Protein AF-A0ABD2VI55-F1 (afdb_monomer)

Radius of gyration: 16.57 Å; Cα contacts (8 Å, |Δi|>4): 322; chains: 1; bounding box: 35×47×37 Å

Organism: NCBI:txid62892

Nearest PDB structures (foldseek):
  3b0u-assembly2_Y  TM=9.582E-01  e=3.454E-16  Thermus thermophilus HB8
  3b0p-assembly1_A  TM=9.480E-01  e=3.209E-13  Thermus thermophilus HB8
  5abh-assembly2_B  TM=5.742E-01  e=6.100E-02  Bacteroides thetaiotaomicron
  5abe-assembly1_A  TM=5.703E-01  e=2.249E-01  Bacteroides thetaiotaomicron
  5fl0-assembly2_B  TM=5.598E-01  e=2.114E-01  Bacteroides thetaiotaomicron

Solvent-accessible surface area (backbone atoms only — not comparable to full-atom values): 10558 Å² total; per-residue (Å²): 126,65,73,81,79,84,91,78,84,86,86,86,89,81,82,86,47,83,59,85,65,38,67,70,64,65,79,63,83,84,55,64,87,38,70,48,63,43,46,62,71,45,60,72,58,43,28,52,51,33,51,68,46,49,84,71,63,56,61,27,45,30,40,42,26,44,44,45,36,56,74,36,31,54,81,48,54,9,17,30,57,36,64,81,37,30,66,60,49,9,54,41,47,38,42,35,48,76,37,44,94,45,56,45,33,42,32,30,40,46,25,43,59,92,60,48,46,73,63,61,46,49,51,37,52,48,50,23,38,76,64,22,84,40,53,32,36,35,36,26,43,30,40,36,49,75,66,98,56,53,60,70,46,44,67,64,69,52,66,76,44,59,65,63,60,50,50,56,70,66,70,33,86,65,95,61,78,54,47,78,42,79,47,82,77,127

pLDDT: mean 81.71, std 20.83, range [31.45, 98.62]

Secondary structure (DSSP, 8-state):
----------S-----TTSTTHHHH---GGG-S-EEEE--S-HHHHHHHHHHHGGG--SEEEEEE----IIIIITT--GGGGGG-HHHHHHHHHHHHTT-SS-EEEEEES-BTTB--HHHHHHHHHHHHHHSS--EEEEESS-B--SSS-TTGGGTSSPP-HHHHHHHHHH-TTT--S-EEE----

InterPro domains:
  IPR004653 tRNA-dihydrouridine(20/20a) synthase [PTHR42907] (21-168)
  IPR013785 Aldolase-type TIM barrel [G3DSA:3.20.20.70] (2-177)
  IPR035587 DUS-like, FMN-binding domain [PF01207] (30-164)
  IPR035587 DUS-like, FMN-binding domain [cd02801] (22-153)

Structure (mmCIF, N/CA/C/O backbone):
data_AF-A0ABD2VI55-F1
#
_entry.id   AF-A0ABD2VI55-F1
#
loop_
_atom_site.group_PDB
_atom_site.id
_atom_site.type_symbol
_atom_site.label_atom_id
_atom_site.label_alt_id
_atom_site.label_comp_id
_atom_site.label_asym_id
_atom_site.label_entity_id
_atom_site.label_seq_id
_atom_site.pdbx_PDB_ins_code
_atom_site.Cartn_x
_atom_site.Cartn_y
_atom_site.Cartn_z
_atom_site.occupancy
_atom_site.B_iso_or_equiv
_atom_site.auth_seq_id
_atom_site.auth_comp_id
_atom_site.auth_asym_id
_atom_site.auth_atom_id
_atom_site.pdbx_PDB_model_num
ATOM 1 N N . MET A 1 1 ? 6.822 6.737 9.555 1.00 35.66 1 MET A N 1
ATOM 2 C CA . MET A 1 1 ? 5.375 6.846 9.281 1.00 35.66 1 MET A CA 1
ATOM 3 C C . MET A 1 1 ? 5.162 8.126 8.493 1.00 35.66 1 MET A C 1
ATOM 5 O O . MET A 1 1 ? 5.457 9.193 9.014 1.00 35.66 1 MET A O 1
ATOM 9 N N . ALA A 1 2 ? 4.785 8.019 7.222 1.00 32.50 2 ALA A N 1
ATOM 10 C CA . ALA A 1 2 ? 4.522 9.175 6.369 1.00 32.50 2 ALA A CA 1
ATOM 11 C C . ALA A 1 2 ? 3.033 9.173 6.019 1.00 32.50 2 ALA A C 1
ATOM 13 O O . ALA A 1 2 ? 2.566 8.255 5.352 1.00 32.50 2 ALA A O 1
ATOM 14 N N . LEU A 1 3 ? 2.307 10.173 6.509 1.00 41.69 3 LEU A N 1
ATOM 15 C CA . LEU A 1 3 ? 0.941 10.488 6.101 1.00 41.69 3 LEU A CA 1
ATOM 16 C C . LEU A 1 3 ? 1.071 11.616 5.069 1.00 41.69 3 LEU A C 1
ATOM 18 O O . LEU A 1 3 ? 1.682 12.640 5.374 1.00 41.69 3 LEU A O 1
ATOM 22 N N . HIS A 1 4 ? 0.606 11.419 3.836 1.00 36.03 4 HIS A N 1
ATOM 23 C CA . HIS A 1 4 ? 0.744 12.416 2.768 1.00 36.03 4 HIS A CA 1
ATOM 24 C C . HIS A 1 4 ? -0.637 12.769 2.215 1.00 36.03 4 HIS A C 1
ATOM 26 O O . HIS A 1 4 ? -1.339 11.881 1.737 1.00 36.03 4 HIS A O 1
ATOM 32 N N . ARG A 1 5 ? -1.015 14.054 2.260 1.00 41.28 5 ARG A N 1
ATOM 33 C CA . ARG A 1 5 ? -2.099 14.603 1.434 1.00 41.28 5 ARG A CA 1
ATOM 34 C C . ARG A 1 5 ? -1.486 15.253 0.196 1.00 41.28 5 ARG A C 1
ATOM 36 O O . ARG A 1 5 ? -0.472 15.935 0.301 1.00 41.28 5 ARG A O 1
ATOM 43 N N . ASN A 1 6 ? -2.113 15.044 -0.960 1.00 31.64 6 ASN A N 1
ATOM 44 C CA . ASN A 1 6 ? -1.954 15.951 -2.091 1.00 31.64 6 ASN A CA 1
ATOM 45 C C . ASN A 1 6 ? -2.680 17.251 -1.715 1.00 31.64 6 ASN A C 1
ATOM 47 O O . ASN A 1 6 ? -3.885 17.226 -1.462 1.00 31.64 6 ASN A O 1
ATOM 51 N N . ASP A 1 7 ? -1.945 18.355 -1.629 1.00 37.84 7 ASP A N 1
ATOM 52 C CA . ASP A 1 7 ? -2.477 19.680 -1.311 1.00 37.84 7 ASP A CA 1
ATOM 53 C C . ASP A 1 7 ? -3.542 20.104 -2.337 1.00 37.84 7 ASP A C 1
ATOM 55 O O . ASP A 1 7 ? -3.210 20.466 -3.464 1.00 37.84 7 ASP A O 1
ATOM 59 N N . CYS A 1 8 ? -4.821 20.085 -1.950 1.00 32.69 8 CYS A N 1
ATOM 60 C CA . CYS A 1 8 ? -5.911 20.649 -2.757 1.00 32.69 8 CYS A CA 1
ATOM 61 C C . CYS A 1 8 ? -6.822 21.625 -1.989 1.00 32.69 8 CYS A C 1
ATOM 63 O O . CYS A 1 8 ? -7.798 22.110 -2.549 1.00 32.69 8 CYS A O 1
ATOM 65 N N . CYS A 1 9 ? -6.504 21.982 -0.742 1.00 38.28 9 CYS A N 1
ATOM 66 C CA . CYS A 1 9 ? -7.316 22.931 0.028 1.00 38.28 9 CYS A CA 1
ATOM 67 C C . CYS A 1 9 ? -6.551 24.239 0.255 1.00 38.28 9 CYS A C 1
ATOM 69 O O . CYS A 1 9 ? -6.066 24.514 1.349 1.00 38.28 9 CYS A O 1
ATOM 71 N N . ARG A 1 10 ? -6.435 25.059 -0.797 1.00 40.00 10 ARG A N 1
ATOM 72 C CA . ARG A 1 10 ? -6.242 26.505 -0.629 1.00 40.00 10 ARG A CA 1
ATOM 73 C C . ARG A 1 10 ? -7.620 27.155 -0.713 1.00 40.00 10 ARG A C 1
ATOM 75 O O . ARG A 1 10 ? -8.200 27.188 -1.792 1.00 40.00 10 ARG A O 1
ATOM 82 N N . ASN A 1 11 ? -8.056 27.697 0.423 1.00 40.50 11 ASN A N 1
ATOM 83 C CA . ASN A 1 11 ? -9.139 28.667 0.637 1.00 40.50 11 ASN A CA 1
ATOM 84 C C . ASN A 1 11 ? -10.439 28.117 1.266 1.00 40.50 11 ASN A C 1
ATOM 86 O O . ASN A 1 11 ? -11.123 27.281 0.688 1.00 40.50 11 ASN A O 1
ATOM 90 N N . ASN A 1 12 ? -10.763 28.720 2.422 1.00 37.12 12 ASN A N 1
ATOM 91 C CA . ASN A 1 12 ? -11.959 28.654 3.283 1.00 37.12 12 ASN A CA 1
ATOM 92 C C . ASN A 1 12 ? -12.037 27.611 4.427 1.00 37.12 12 ASN A C 1
ATOM 94 O O . ASN A 1 12 ? -12.604 26.537 4.293 1.00 37.12 12 ASN A O 1
ATOM 98 N N . CYS A 1 13 ? -11.529 28.063 5.588 1.00 46.34 13 CYS A N 1
ATOM 99 C CA . CYS A 1 13 ? -12.082 27.992 6.957 1.00 46.34 13 CYS A CA 1
ATOM 100 C C . CYS A 1 13 ? -12.583 26.658 7.549 1.00 46.34 13 CYS A C 1
ATOM 102 O O . CYS A 1 13 ? -13.737 26.320 7.336 1.00 46.34 13 CYS A O 1
ATOM 104 N N . LEU A 1 14 ? -11.806 26.063 8.475 1.00 45.88 14 LEU A N 1
ATOM 105 C CA . LEU A 1 14 ? -12.270 25.301 9.659 1.00 45.88 14 LEU A CA 1
ATOM 106 C C . LEU A 1 14 ? -11.201 25.373 10.795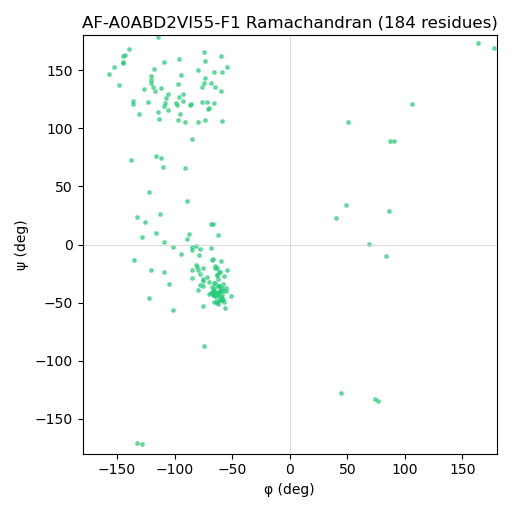 1.00 45.88 14 LEU A C 1
ATOM 108 O O . LEU A 1 14 ? -10.029 25.605 10.486 1.00 45.88 14 LEU A O 1
ATOM 112 N N . PRO A 1 15 ? -11.580 25.261 12.089 1.00 45.84 15 PRO A N 1
ATOM 113 C CA . PRO A 1 15 ? -10.822 25.785 13.240 1.00 45.84 15 PRO A CA 1
ATOM 114 C C . PRO A 1 15 ? -9.567 24.970 13.606 1.00 45.84 15 PRO A C 1
ATOM 116 O O . PRO A 1 15 ? -9.599 23.749 13.588 1.00 45.84 15 PRO A O 1
ATOM 119 N N . ASP A 1 16 ? -8.474 25.662 13.949 1.00 47.19 16 ASP A N 1
ATOM 120 C CA . ASP A 1 16 ? -7.313 25.247 14.771 1.00 47.19 16 ASP A CA 1
ATOM 121 C C . ASP A 1 16 ? -6.696 23.830 14.656 1.00 47.19 16 ASP A C 1
ATOM 123 O O . ASP A 1 16 ? -5.920 23.420 15.518 1.00 47.19 16 ASP A O 1
ATOM 127 N N . TRP A 1 17 ? -6.868 23.113 13.542 1.00 50.88 17 TRP A N 1
ATOM 128 C CA . TRP A 1 17 ? -6.187 21.830 13.258 1.00 50.88 17 TRP A CA 1
ATOM 129 C C . TRP A 1 17 ? -4.655 21.923 13.051 1.00 50.88 17 TRP A C 1
ATOM 131 O O . TRP A 1 17 ? -4.033 21.029 12.471 1.00 50.88 17 TRP A O 1
ATOM 141 N N . GLN A 1 18 ? -4.011 23.011 13.479 1.00 53.62 18 GLN A N 1
ATOM 142 C CA . GLN A 1 18 ? -2.612 23.311 13.153 1.00 53.62 18 GLN A CA 1
ATOM 143 C C . GLN A 1 18 ? -1.581 22.646 14.077 1.00 53.62 18 GLN A C 1
ATOM 145 O O . GLN A 1 18 ? -0.380 22.758 13.825 1.00 53.62 18 GLN A O 1
ATOM 150 N N . PHE A 1 19 ? -2.007 21.901 15.101 1.00 57.47 19 PHE A N 1
ATOM 151 C CA . PHE A 1 19 ? -1.092 21.300 16.074 1.00 57.47 19 PHE A CA 1
ATOM 152 C C . PHE A 1 19 ? -1.198 19.770 16.128 1.00 57.47 19 PHE A C 1
ATOM 154 O O . PHE A 1 19 ? -2.265 19.174 16.038 1.00 57.47 19 PHE A O 1
ATOM 161 N N . GLY A 1 20 ? -0.054 19.099 16.282 1.00 73.62 20 GLY A N 1
ATOM 162 C CA . GLY A 1 20 ? -0.008 17.656 16.528 1.00 73.62 20 GLY A CA 1
ATOM 163 C C . GLY A 1 20 ? -0.332 16.777 15.312 1.00 73.62 20 GLY A C 1
ATOM 164 O O . GLY A 1 20 ? 0.268 16.926 14.244 1.00 73.62 20 GLY A O 1
ATOM 165 N N . LYS A 1 21 ? -1.195 15.773 15.511 1.00 77.56 21 LYS A N 1
ATOM 166 C CA . LYS A 1 21 ? -1.540 14.747 14.505 1.00 77.56 21 LYS A CA 1
ATOM 167 C C . LYS A 1 21 ? -2.645 15.209 13.554 1.00 77.56 21 LYS A C 1
ATOM 169 O O . LYS A 1 21 ? -2.711 14.720 12.428 1.00 77.56 21 LYS A O 1
ATOM 174 N N . ASP A 1 22 ? -3.443 16.182 13.979 1.00 82.62 22 ASP A N 1
ATOM 175 C CA . ASP A 1 22 ? -4.598 16.685 13.238 1.00 82.62 22 ASP A CA 1
ATOM 176 C C . ASP A 1 22 ? -4.210 17.276 11.890 1.00 82.62 22 ASP A C 1
ATOM 178 O O . ASP A 1 22 ? -4.875 17.004 10.895 1.00 82.62 22 ASP A O 1
ATOM 182 N N . ARG A 1 23 ? -3.045 17.932 11.807 1.00 81.56 23 ARG A N 1
ATOM 183 C CA . ARG A 1 23 ? -2.489 18.423 10.535 1.00 81.56 23 ARG A CA 1
ATOM 184 C C . ARG A 1 23 ? -2.353 17.344 9.453 1.00 81.56 23 ARG A C 1
ATOM 186 O O . ARG A 1 23 ? -2.224 17.667 8.278 1.00 81.56 23 ARG A O 1
ATOM 193 N N . PHE A 1 24 ? -2.299 16.071 9.847 1.00 81.00 24 PHE A N 1
ATOM 194 C CA . PHE A 1 24 ? -2.206 14.940 8.930 1.00 81.00 24 PHE A CA 1
ATOM 195 C C . PHE A 1 24 ? -3.519 14.170 8.791 1.00 81.00 24 PHE A C 1
ATOM 197 O O . PHE A 1 24 ? -3.781 13.620 7.721 1.00 81.00 24 PHE A O 1
ATOM 204 N N . LEU A 1 25 ? -4.304 14.087 9.868 1.00 87.50 25 LEU A N 1
ATOM 205 C CA . LEU A 1 25 ? -5.427 13.157 9.978 1.00 87.50 25 LEU A CA 1
ATOM 206 C C . LEU A 1 25 ? -6.806 13.826 9.939 1.00 87.50 25 LEU A C 1
ATOM 208 O O . LEU A 1 25 ? -7.753 13.152 9.549 1.00 87.50 25 LEU A O 1
ATOM 212 N N . ALA A 1 26 ? -6.940 15.107 10.287 1.00 87.56 26 ALA A N 1
ATOM 213 C CA . ALA A 1 26 ? -8.236 15.785 10.323 1.00 87.56 26 ALA A CA 1
ATOM 214 C C . ALA A 1 26 ? -8.766 16.091 8.912 1.00 87.56 26 ALA A C 1
ATOM 216 O O . ALA A 1 26 ? -8.003 16.425 8.005 1.00 87.56 26 ALA A O 1
ATOM 217 N N . TYR A 1 27 ? -10.077 15.984 8.716 1.00 87.12 27 TYR A N 1
ATOM 218 C CA . TYR A 1 27 ? -10.786 16.303 7.472 1.00 87.12 27 TYR A CA 1
ATOM 219 C C . TYR A 1 27 ? -12.160 16.908 7.772 1.00 87.12 27 TYR A C 1
ATOM 221 O O . TYR A 1 27 ? -12.674 16.770 8.882 1.00 87.12 27 TYR A O 1
ATOM 229 N N . GLY A 1 28 ? -12.745 17.575 6.776 1.00 86.44 28 GLY A N 1
ATOM 230 C CA . GLY A 1 28 ? -14.136 18.020 6.830 1.00 86.44 28 GLY A CA 1
ATOM 231 C C . GLY A 1 28 ? -15.116 16.879 6.514 1.00 86.44 28 GLY A C 1
ATOM 232 O O . GLY A 1 28 ? -14.767 15.962 5.762 1.00 86.44 28 GLY A O 1
ATOM 233 N N . PRO A 1 29 ? -16.339 16.894 7.073 1.00 86.81 29 PRO A N 1
ATOM 234 C CA . PRO A 1 29 ? -17.334 15.835 6.871 1.00 86.81 29 PRO A CA 1
ATOM 235 C C . PRO A 1 29 ? -17.752 15.651 5.401 1.00 86.81 29 PRO A C 1
ATOM 237 O O . PRO A 1 29 ? -18.167 14.567 5.001 1.00 86.81 29 PRO A O 1
ATOM 240 N N . GLU A 1 30 ? -17.610 16.678 4.566 1.00 91.00 30 GLU A N 1
ATOM 241 C CA . GLU A 1 30 ? -17.887 16.633 3.128 1.00 91.00 30 GLU A CA 1
ATOM 242 C C . GLU A 1 30 ? -16.913 15.753 2.333 1.00 91.00 30 GLU A C 1
ATOM 244 O O . GLU A 1 30 ? -17.177 15.445 1.172 1.00 91.00 30 GLU A O 1
ATOM 249 N N . GLN A 1 31 ? -15.786 15.350 2.932 1.00 87.81 31 GLN A N 1
ATOM 250 C CA . GLN A 1 31 ? -14.797 14.505 2.264 1.00 87.81 31 GLN A CA 1
ATOM 251 C C . GLN A 1 31 ? -15.203 13.022 2.225 1.00 87.81 31 GLN A C 1
ATOM 253 O O . GLN A 1 31 ? -14.542 12.244 1.540 1.00 87.81 31 GLN A O 1
ATOM 258 N N . HIS A 1 32 ? -16.265 12.627 2.934 1.00 88.19 32 HIS A N 1
ATOM 259 C CA . HIS A 1 32 ? -16.762 11.255 2.914 1.00 88.19 32 HIS A CA 1
ATOM 260 C C . HIS A 1 32 ? -17.381 10.875 1.550 1.00 88.19 32 HIS A C 1
ATOM 262 O O . HIS A 1 32 ? -18.146 11.657 0.981 1.00 88.19 32 HIS A O 1
ATOM 268 N N . PRO A 1 33 ? -17.122 9.654 1.040 1.00 91.69 33 PRO A N 1
ATOM 269 C CA . PRO A 1 33 ? -16.266 8.629 1.637 1.00 91.69 33 PRO A CA 1
ATOM 270 C C . PRO A 1 33 ? -14.765 8.927 1.456 1.00 91.69 33 PRO A C 1
ATOM 272 O O . PRO A 1 33 ? -14.313 9.248 0.355 1.00 91.69 33 PRO A O 1
ATOM 275 N N . ILE A 1 34 ? -13.976 8.756 2.520 1.00 90.25 34 ILE A N 1
ATOM 276 C CA . ILE A 1 34 ? -12.535 9.025 2.559 1.00 90.25 34 ILE A CA 1
ATOM 277 C C . ILE A 1 34 ? -11.741 7.813 3.059 1.00 90.25 34 ILE A C 1
ATOM 279 O O . ILE A 1 34 ? -12.052 7.191 4.072 1.00 90.25 34 ILE A O 1
ATOM 283 N N . VAL A 1 35 ? -10.654 7.508 2.349 1.00 91.88 35 VAL A N 1
ATOM 284 C CA . VAL A 1 35 ? -9.740 6.404 2.664 1.00 91.88 35 VAL A CA 1
ATOM 285 C C . VAL A 1 35 ? -8.447 6.959 3.243 1.00 91.88 35 VAL A C 1
ATOM 287 O O . VAL A 1 35 ? -7.804 7.812 2.622 1.00 91.88 35 VAL A O 1
ATOM 290 N N . LEU A 1 36 ? -8.013 6.434 4.390 1.00 94.94 36 LEU A N 1
ATOM 291 C CA . LEU A 1 36 ? -6.673 6.716 4.891 1.00 94.94 36 LEU A CA 1
ATOM 292 C C . LEU A 1 36 ? -5.680 5.727 4.299 1.00 94.94 36 LEU A C 1
ATOM 294 O O . LEU A 1 36 ? -5.756 4.531 4.565 1.00 94.94 36 LEU A O 1
ATOM 298 N N . GLN A 1 37 ? -4.681 6.230 3.577 1.00 95.12 37 GLN A N 1
ATOM 299 C CA . GLN A 1 37 ? -3.541 5.412 3.186 1.00 95.12 37 GLN A CA 1
ATOM 300 C C . GLN A 1 37 ? -2.399 5.529 4.203 1.00 95.12 37 GLN A C 1
ATOM 302 O O . GLN A 1 37 ? -1.864 6.615 4.433 1.00 95.12 37 GLN A O 1
ATOM 307 N N . ILE A 1 38 ? -1.975 4.393 4.754 1.00 93.62 38 ILE A N 1
ATOM 308 C CA . ILE A 1 38 ? -0.831 4.273 5.661 1.00 93.62 38 ILE A CA 1
ATOM 309 C C . ILE A 1 38 ? 0.343 3.555 4.988 1.00 93.62 38 ILE A C 1
ATOM 311 O O . ILE A 1 38 ? 0.191 2.815 4.015 1.00 93.62 38 ILE A O 1
ATOM 315 N N . GLY A 1 39 ? 1.549 3.789 5.504 1.00 92.62 39 GLY A N 1
ATOM 316 C CA . GLY A 1 39 ? 2.767 3.153 5.013 1.00 92.62 39 GLY A CA 1
ATOM 317 C C . GLY A 1 39 ? 3.798 2.948 6.118 1.00 92.62 39 GLY A C 1
ATOM 318 O O . GLY A 1 39 ? 4.037 3.837 6.946 1.00 92.62 39 GLY A O 1
ATOM 319 N N . GLY A 1 40 ? 4.418 1.771 6.110 1.00 91.25 40 GLY A N 1
ATOM 320 C CA . GLY A 1 40 ? 5.447 1.361 7.057 1.00 91.25 40 GLY A CA 1
ATOM 321 C C . GLY A 1 40 ? 5.910 -0.072 6.796 1.00 91.25 40 GLY A C 1
ATOM 322 O O . GLY A 1 40 ? 5.302 -0.790 6.011 1.00 91.25 40 GLY A O 1
ATOM 323 N N . ASN A 1 41 ? 6.995 -0.459 7.459 1.00 92.56 41 ASN A N 1
ATOM 324 C CA . ASN A 1 41 ? 7.645 -1.771 7.360 1.00 92.56 41 ASN A CA 1
ATOM 325 C C . ASN A 1 41 ? 7.818 -2.441 8.738 1.00 92.56 41 ASN A C 1
ATOM 327 O O . ASN A 1 41 ? 8.681 -3.290 8.926 1.00 92.56 41 ASN A O 1
ATOM 331 N N . LYS A 1 42 ? 7.050 -1.988 9.730 1.00 95.19 42 LYS A N 1
ATOM 332 C CA . LYS A 1 42 ? 7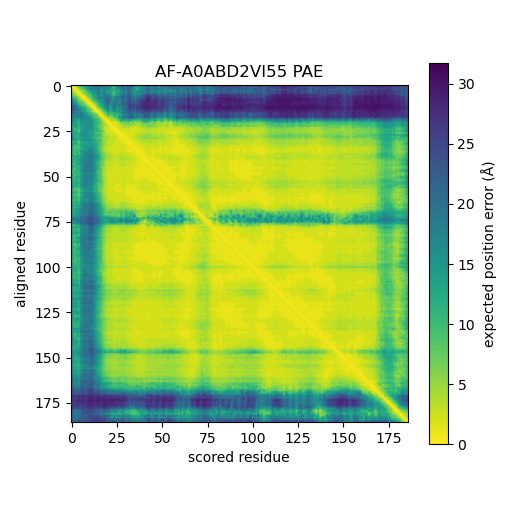.099 -2.455 11.115 1.00 95.19 42 LYS A CA 1
ATOM 333 C C . LYS A 1 42 ? 5.676 -2.643 11.608 1.00 95.19 42 LYS A C 1
ATOM 335 O O . LYS A 1 42 ? 4.907 -1.676 11.589 1.00 95.19 42 LYS A O 1
ATOM 340 N N . LEU A 1 43 ? 5.337 -3.859 12.023 1.00 97.69 43 LEU A N 1
ATOM 341 C CA . LEU A 1 43 ? 3.978 -4.231 12.418 1.00 97.69 43 LEU A CA 1
ATOM 342 C C . LEU A 1 43 ? 3.480 -3.366 13.581 1.00 97.69 43 LEU A C 1
ATOM 344 O O . LEU A 1 43 ? 2.381 -2.818 13.523 1.00 97.69 43 LEU A O 1
ATOM 348 N N . GLU A 1 44 ? 4.328 -3.128 14.582 1.00 96.56 44 GLU A N 1
ATOM 349 C CA . GLU A 1 44 ? 4.012 -2.316 15.756 1.00 96.56 44 GLU A CA 1
ATOM 350 C C . GLU A 1 44 ? 3.678 -0.860 15.396 1.00 96.56 44 GLU A C 1
ATOM 352 O O . GLU A 1 44 ? 2.780 -0.245 15.976 1.00 96.56 44 GLU A O 1
ATOM 357 N N . ASN A 1 45 ? 4.354 -0.312 14.382 1.00 94.56 45 ASN A N 1
ATOM 358 C CA . ASN A 1 45 ? 4.093 1.045 13.915 1.00 94.56 45 ASN A CA 1
ATOM 359 C C . ASN A 1 45 ? 2.804 1.125 13.098 1.00 94.56 45 ASN A C 1
ATOM 361 O O . ASN A 1 45 ? 2.109 2.134 13.186 1.00 94.56 45 ASN A O 1
ATOM 365 N N . LEU A 1 46 ? 2.481 0.094 12.314 1.00 96.69 46 LEU A N 1
ATOM 366 C CA . LEU A 1 46 ? 1.232 0.023 11.552 1.00 96.69 46 LEU A CA 1
ATOM 367 C C . LEU A 1 46 ? 0.023 -0.141 12.480 1.00 96.69 46 LEU A C 1
ATOM 369 O O . LEU A 1 46 ? -0.968 0.569 12.303 1.00 96.69 46 LEU A O 1
ATOM 373 N N . ALA A 1 47 ? 0.136 -0.975 13.520 1.00 96.88 47 ALA A N 1
ATOM 374 C CA . ALA A 1 47 ? -0.870 -1.090 14.577 1.00 96.88 47 ALA A CA 1
ATOM 375 C C . ALA A 1 47 ? -1.134 0.273 15.223 1.00 96.88 47 ALA A C 1
ATOM 377 O O . ALA A 1 47 ? -2.257 0.775 15.215 1.00 96.88 47 ALA A O 1
ATOM 378 N N . LYS A 1 48 ? -0.066 0.921 15.708 1.00 95.62 48 LYS A N 1
ATOM 379 C CA . LYS A 1 48 ? -0.149 2.220 16.381 1.00 95.62 48 LYS A CA 1
ATOM 380 C C . LYS A 1 48 ? -0.689 3.313 15.460 1.00 95.62 48 LYS A C 1
ATOM 382 O O . LYS A 1 48 ? -1.487 4.133 15.898 1.00 95.62 48 LYS A O 1
ATOM 387 N N . ALA A 1 49 ? -0.272 3.338 14.195 1.00 93.62 49 ALA A N 1
ATOM 388 C CA . ALA A 1 49 ? -0.794 4.276 13.204 1.00 93.62 49 ALA A CA 1
ATOM 389 C C . ALA A 1 49 ? -2.305 4.107 13.015 1.00 93.62 49 ALA A C 1
ATOM 391 O O . ALA A 1 49 ? -3.028 5.100 13.010 1.00 93.62 49 ALA A O 1
ATOM 392 N N . THR A 1 50 ? -2.763 2.859 12.910 1.00 95.94 50 THR A N 1
ATOM 393 C CA . THR A 1 50 ? -4.178 2.526 12.728 1.00 95.94 50 THR A CA 1
ATOM 394 C C . THR A 1 50 ? -4.992 2.924 13.955 1.00 95.94 50 THR A C 1
ATOM 396 O O . THR A 1 50 ? -5.938 3.688 13.820 1.00 95.94 50 THR A O 1
ATOM 399 N N . GLN A 1 51 ? -4.554 2.546 15.162 1.00 95.31 51 GLN A N 1
ATOM 400 C CA . GLN A 1 51 ? -5.206 2.939 16.421 1.00 95.31 51 GLN A CA 1
ATOM 401 C C . GLN A 1 51 ? -5.349 4.458 16.566 1.00 95.31 51 GLN A C 1
ATOM 403 O O . GLN A 1 51 ? -6.365 4.947 17.050 1.00 95.31 51 GLN A O 1
ATOM 408 N N . LEU A 1 52 ? -4.328 5.215 16.151 1.00 92.88 52 LEU A N 1
ATOM 409 C CA . LEU A 1 52 ? -4.366 6.675 16.188 1.00 92.88 52 LEU A CA 1
ATOM 410 C C . LEU A 1 52 ? -5.304 7.278 15.141 1.00 92.88 52 LEU A C 1
ATOM 412 O O . LEU A 1 52 ? -5.799 8.377 15.360 1.00 92.88 52 LEU A O 1
ATOM 416 N N . ALA A 1 53 ? -5.518 6.594 14.019 1.00 91.31 53 ALA A N 1
ATOM 417 C CA . ALA A 1 53 ? -6.397 7.042 12.948 1.00 91.31 53 ALA A CA 1
ATOM 418 C C . ALA A 1 53 ? -7.868 6.673 13.180 1.00 91.31 53 ALA A C 1
ATOM 420 O O . ALA A 1 53 ? -8.741 7.411 12.732 1.00 91.31 53 ALA A O 1
ATOM 421 N N . THR A 1 54 ? -8.150 5.575 13.889 1.00 91.94 54 THR A N 1
ATOM 422 C CA . THR A 1 54 ? -9.513 5.069 14.123 1.00 91.94 54 THR A CA 1
ATOM 423 C C . THR A 1 54 ? -10.486 6.137 14.651 1.00 91.94 54 THR A C 1
ATOM 425 O O . THR A 1 54 ? -11.577 6.242 14.092 1.00 91.94 54 THR A O 1
ATOM 428 N N . PRO A 1 55 ? -10.127 6.997 15.631 1.00 92.94 55 PRO A N 1
ATOM 429 C CA . PRO A 1 55 ? -11.032 8.038 16.126 1.00 92.94 55 PRO A CA 1
ATOM 430 C C . PRO A 1 55 ? -11.393 9.125 15.106 1.00 92.94 55 PRO A C 1
ATOM 432 O O . PRO A 1 55 ? -12.371 9.832 15.319 1.00 92.94 55 PRO A O 1
ATOM 435 N N . TYR A 1 56 ? -10.624 9.278 14.022 1.00 92.56 56 TYR A N 1
ATOM 436 C CA . TYR A 1 56 ? -10.928 10.266 12.982 1.00 92.56 56 TYR A CA 1
ATOM 437 C C . TYR A 1 56 ? -12.097 9.827 12.096 1.00 92.56 56 TYR A C 1
ATOM 439 O O . TYR A 1 56 ? -12.730 10.691 11.506 1.00 92.56 56 TYR A O 1
ATOM 447 N N . GLY A 1 57 ? -12.424 8.526 12.060 1.00 93.44 57 GLY A N 1
ATOM 448 C CA . GLY A 1 57 ? -13.641 8.013 11.422 1.00 93.44 57 GLY A CA 1
ATOM 449 C C . GLY A 1 57 ? -13.541 7.734 9.920 1.00 93.44 57 GLY A C 1
ATOM 450 O O . GLY A 1 57 ? -14.543 7.876 9.231 1.00 93.44 57 GLY A O 1
ATOM 451 N N . TYR A 1 58 ? -12.357 7.390 9.396 1.00 94.38 58 TYR A N 1
ATOM 452 C CA . TYR A 1 58 ? -12.168 7.060 7.972 1.00 94.38 58 TYR A CA 1
ATOM 453 C C . TYR A 1 58 ? -13.042 5.876 7.541 1.00 94.38 58 TYR A C 1
ATOM 455 O O . TYR A 1 58 ? -13.226 4.952 8.327 1.00 94.38 58 TYR A O 1
ATOM 463 N N . ASP A 1 59 ? -13.491 5.846 6.284 1.00 94.75 59 ASP A N 1
ATOM 464 C CA . ASP A 1 59 ? -14.362 4.776 5.766 1.00 94.75 59 ASP A CA 1
ATOM 465 C C . ASP A 1 59 ? -13.601 3.507 5.350 1.00 94.75 59 ASP A C 1
ATOM 467 O O . ASP A 1 59 ? -14.198 2.445 5.190 1.00 94.75 59 ASP A O 1
ATOM 471 N N . GLU A 1 60 ? -12.284 3.600 5.150 1.00 94.88 60 GLU A N 1
ATOM 472 C CA . GLU A 1 60 ? -11.410 2.477 4.791 1.00 94.88 60 GLU A CA 1
ATOM 473 C C . GLU A 1 60 ? -9.958 2.789 5.200 1.00 94.88 60 GLU A C 1
ATOM 475 O O . GLU A 1 60 ? -9.513 3.943 5.126 1.00 94.88 60 GLU A O 1
ATOM 480 N N . ILE A 1 61 ? -9.194 1.759 5.588 1.00 96.62 61 ILE A N 1
ATOM 481 C CA . ILE A 1 61 ? -7.739 1.855 5.791 1.00 96.62 61 ILE A CA 1
ATOM 482 C C . ILE A 1 61 ? -7.004 1.108 4.671 1.00 96.62 61 ILE A C 1
ATOM 484 O O . ILE A 1 61 ? -7.162 -0.097 4.490 1.00 96.62 61 ILE A O 1
ATOM 488 N N . ASN A 1 62 ? -6.142 1.812 3.941 1.00 96.56 62 ASN A N 1
ATOM 489 C CA . ASN A 1 62 ? -5.375 1.275 2.821 1.00 96.56 62 ASN A CA 1
ATOM 490 C C . ASN A 1 62 ? -3.872 1.202 3.137 1.00 96.56 62 ASN A C 1
ATOM 492 O O . ASN A 1 62 ? -3.284 2.176 3.604 1.00 96.56 62 ASN A O 1
ATOM 496 N N . LEU A 1 63 ? -3.211 0.089 2.815 1.00 97.25 63 LEU A N 1
ATOM 497 C CA . LEU A 1 63 ? -1.752 -0.029 2.896 1.00 97.25 63 LEU A CA 1
ATOM 498 C C . LEU A 1 63 ? -1.086 0.325 1.559 1.00 97.25 63 LEU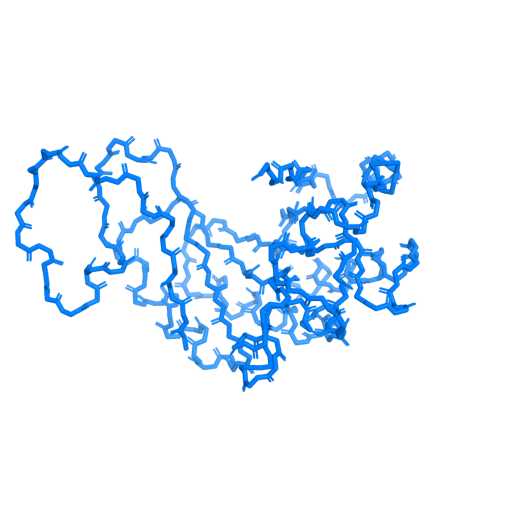 A C 1
ATOM 500 O O . LEU A 1 63 ? -1.423 -0.213 0.499 1.00 97.25 63 LEU A O 1
ATOM 504 N N . ASN A 1 64 ? -0.093 1.216 1.612 1.00 95.88 64 ASN A N 1
ATOM 505 C CA . ASN A 1 64 ? 0.716 1.586 0.454 1.00 95.88 64 ASN A CA 1
ATOM 506 C C . ASN A 1 64 ? 1.806 0.544 0.162 1.00 95.88 64 ASN A C 1
ATOM 508 O O . ASN A 1 64 ? 2.868 0.548 0.788 1.00 95.88 64 ASN A O 1
ATOM 512 N N . CYS A 1 65 ? 1.580 -0.244 -0.885 1.00 96.75 65 CYS A N 1
ATOM 513 C CA . CYS A 1 65 ? 2.531 -1.174 -1.491 1.00 96.75 65 CYS A CA 1
ATOM 514 C C . CYS A 1 65 ? 2.937 -0.725 -2.913 1.00 96.75 65 CYS A C 1
ATOM 516 O O . CYS A 1 65 ? 3.226 -1.553 -3.771 1.00 96.75 65 CYS A O 1
ATOM 518 N N . GLY A 1 66 ? 2.884 0.579 -3.226 1.00 93.19 66 GLY A N 1
ATOM 519 C CA . GLY A 1 66 ? 2.987 1.070 -4.612 1.00 93.19 66 GLY A CA 1
ATOM 520 C C . GLY A 1 66 ? 3.899 2.277 -4.851 1.00 93.19 66 GLY A C 1
ATOM 521 O O . GLY A 1 66 ? 4.193 2.599 -6.007 1.00 93.19 66 GLY A O 1
ATOM 522 N N . CYS A 1 67 ? 4.335 2.980 -3.801 1.00 92.06 67 CYS A N 1
ATOM 523 C CA . CYS A 1 67 ? 5.195 4.160 -3.934 1.00 92.06 67 CYS A CA 1
ATOM 524 C C . CYS A 1 67 ? 6.653 3.770 -4.255 1.00 92.06 67 CYS A C 1
ATOM 526 O O . CYS A 1 67 ? 7.266 3.075 -3.445 1.00 92.06 67 CYS A O 1
ATOM 528 N N . PRO A 1 68 ? 7.240 4.249 -5.370 1.00 90.31 68 PRO A N 1
ATOM 529 C CA . PRO A 1 68 ? 8.634 3.973 -5.728 1.00 90.31 68 PRO A CA 1
ATOM 530 C C . PRO A 1 68 ? 9.626 5.005 -5.160 1.00 90.31 68 PRO A C 1
ATOM 532 O O . PRO A 1 68 ? 10.802 4.979 -5.494 1.00 90.31 68 PRO A O 1
ATOM 535 N N . SER A 1 69 ? 9.172 5.968 -4.347 1.00 87.31 69 SER A N 1
ATOM 536 C CA . SER A 1 69 ? 10.029 7.053 -3.846 1.00 87.31 69 SER A CA 1
ATOM 537 C C . SER A 1 69 ? 11.220 6.531 -3.043 1.00 87.31 69 SER A C 1
ATOM 539 O O . SER A 1 69 ? 10.989 5.783 -2.096 1.00 87.31 69 SER A O 1
ATOM 541 N N . PRO A 1 70 ? 12.462 6.996 -3.291 1.00 79.44 70 PRO A N 1
ATOM 542 C CA . PRO A 1 70 ? 13.631 6.597 -2.503 1.00 79.44 70 PRO A CA 1
ATOM 543 C C . PRO A 1 70 ? 13.494 6.877 -1.000 1.00 79.44 70 PRO A C 1
ATOM 545 O O . PRO A 1 70 ? 14.053 6.160 -0.177 1.00 79.44 70 PRO A O 1
ATOM 548 N N . LYS A 1 71 ? 12.698 7.879 -0.603 1.00 77.38 71 LYS A N 1
ATOM 549 C CA . LYS A 1 71 ? 12.418 8.153 0.819 1.00 77.38 71 LYS A CA 1
ATOM 550 C C . LYS A 1 71 ? 11.652 7.009 1.493 1.00 77.38 71 LYS A C 1
ATOM 552 O O . LYS A 1 71 ? 11.819 6.766 2.681 1.00 77.38 71 LYS A O 1
ATOM 557 N N . VAL A 1 72 ? 10.797 6.339 0.725 1.00 72.56 72 VAL A N 1
ATOM 558 C CA . VAL A 1 72 ? 9.859 5.313 1.188 1.00 72.56 72 VAL A CA 1
ATOM 559 C C . VAL A 1 72 ? 10.394 3.919 0.873 1.00 72.56 72 VAL A C 1
ATOM 561 O O . VAL A 1 72 ? 10.597 3.132 1.788 1.00 72.56 72 VAL A O 1
ATOM 564 N N . ALA A 1 73 ? 10.692 3.646 -0.395 1.00 55.84 73 ALA A N 1
ATOM 565 C CA . ALA A 1 73 ? 11.243 2.382 -0.860 1.00 55.84 73 AL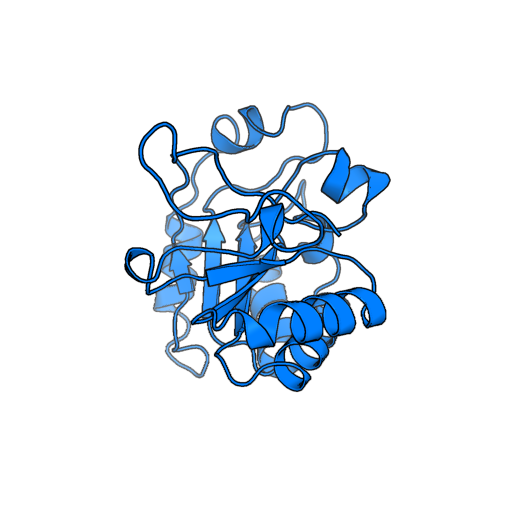A A CA 1
ATOM 566 C C . ALA A 1 73 ? 12.745 2.255 -0.573 1.00 55.84 73 ALA A C 1
ATOM 568 O O . ALA A 1 73 ? 13.214 1.174 -0.264 1.00 55.84 73 ALA A O 1
ATOM 569 N N . GLY A 1 74 ? 13.525 3.333 -0.625 1.00 65.19 74 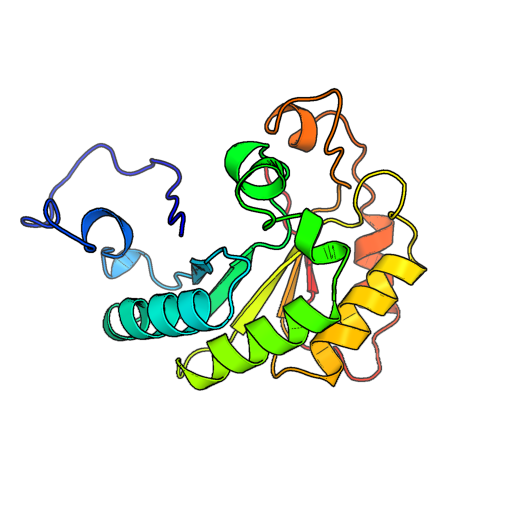GLY A N 1
ATOM 570 C CA . GLY A 1 74 ? 14.941 3.279 -0.247 1.00 65.19 74 GLY A CA 1
ATOM 571 C C . GLY A 1 74 ? 15.102 3.200 1.270 1.00 65.19 74 GLY A C 1
ATOM 572 O O . GLY A 1 74 ? 15.168 2.120 1.842 1.00 65.19 74 GLY A O 1
ATOM 573 N N . HIS A 1 75 ? 15.131 4.354 1.934 1.00 61.50 75 HIS A N 1
ATOM 574 C CA . HIS A 1 75 ? 15.421 4.442 3.372 1.00 61.50 75 HIS A CA 1
ATOM 575 C C . HIS A 1 75 ? 14.313 3.891 4.275 1.00 61.50 75 HIS A C 1
ATOM 577 O O . HIS A 1 75 ? 14.592 3.400 5.365 1.00 61.50 75 HIS A O 1
ATOM 583 N N . GLY A 1 76 ? 13.054 4.006 3.851 1.00 56.00 76 GLY A N 1
ATOM 584 C CA . GLY A 1 76 ? 11.917 3.520 4.627 1.00 56.00 76 GLY A CA 1
ATOM 585 C C . GLY A 1 76 ? 11.678 2.015 4.502 1.00 56.00 76 GLY A C 1
ATOM 586 O O . GLY A 1 76 ? 10.986 1.457 5.348 1.00 56.00 76 GLY A O 1
ATOM 587 N N . CYS A 1 77 ? 12.216 1.366 3.464 1.00 82.56 77 CYS A N 1
ATOM 588 C CA . CYS A 1 77 ? 11.945 -0.031 3.120 1.00 82.56 77 CYS A CA 1
ATOM 589 C C . CYS A 1 77 ? 10.440 -0.396 3.073 1.00 82.56 77 CYS A C 1
ATOM 591 O O . CYS A 1 77 ? 10.071 -1.513 3.418 1.00 82.56 77 CYS A O 1
ATOM 593 N N . PHE A 1 78 ? 9.564 0.528 2.656 1.00 88.62 78 PHE A N 1
ATOM 594 C CA . PHE A 1 78 ? 8.131 0.274 2.427 1.00 88.62 78 PHE A CA 1
ATOM 595 C C . PHE A 1 78 ? 7.666 0.842 1.074 1.00 88.62 78 PHE A C 1
ATOM 597 O O . PHE A 1 78 ? 8.480 1.256 0.250 1.00 88.62 78 PHE A O 1
ATOM 604 N N . GLY A 1 79 ? 6.360 0.854 0.795 1.00 91.38 79 GLY A N 1
ATOM 605 C CA . GLY A 1 79 ? 5.855 1.228 -0.525 1.00 91.38 79 GLY A CA 1
ATOM 606 C C . GLY A 1 79 ? 6.054 0.077 -1.498 1.00 91.38 79 GLY A C 1
ATOM 607 O O . GLY A 1 79 ? 5.772 -1.065 -1.156 1.00 91.38 79 GLY A O 1
ATOM 608 N N . VAL A 1 80 ? 6.541 0.347 -2.709 1.00 94.44 80 VAL A N 1
ATOM 609 C CA . VAL A 1 80 ? 6.559 -0.692 -3.748 1.00 94.44 80 VAL A CA 1
ATOM 610 C C . VAL A 1 80 ? 7.438 -1.900 -3.399 1.00 94.44 80 VAL A C 1
ATOM 612 O O . VAL A 1 80 ? 7.122 -3.011 -3.797 1.00 94.44 80 VAL A O 1
ATOM 615 N N . ARG A 1 81 ? 8.472 -1.733 -2.564 1.00 94.75 81 ARG A N 1
ATOM 616 C CA . ARG A 1 81 ? 9.289 -2.865 -2.090 1.00 94.75 81 ARG A CA 1
ATOM 617 C C . ARG A 1 81 ? 8.516 -3.906 -1.294 1.00 94.75 81 ARG A C 1
ATOM 619 O O . ARG A 1 81 ? 8.947 -5.048 -1.270 1.00 94.75 81 ARG A O 1
ATOM 626 N N . LEU A 1 82 ? 7.388 -3.538 -0.685 1.00 96.81 82 LEU A N 1
ATOM 627 C CA . LEU A 1 82 ? 6.541 -4.504 0.013 1.00 96.81 82 LEU A CA 1
ATOM 628 C C . LEU A 1 82 ? 5.958 -5.558 -0.939 1.00 96.81 82 LEU A C 1
ATOM 630 O O . LEU A 1 82 ? 5.592 -6.634 -0.491 1.00 96.81 82 LEU A O 1
ATOM 634 N N . MET A 1 83 ? 5.909 -5.291 -2.251 1.00 96.94 83 MET A N 1
ATOM 635 C CA . MET A 1 83 ? 5.516 -6.308 -3.230 1.00 96.94 83 MET A CA 1
ATOM 636 C C . MET A 1 83 ? 6.495 -7.485 -3.314 1.00 96.94 83 MET A C 1
ATOM 638 O O . MET A 1 83 ? 6.103 -8.546 -3.779 1.00 96.94 83 MET A O 1
ATOM 642 N N . LEU A 1 84 ? 7.739 -7.312 -2.857 1.00 96.50 84 LEU A N 1
ATOM 643 C CA . LEU A 1 84 ? 8.750 -8.373 -2.812 1.00 96.50 84 LEU A CA 1
ATOM 644 C C . LEU A 1 84 ? 8.651 -9.229 -1.537 1.00 96.50 84 LEU A C 1
ATOM 646 O O . LEU A 1 84 ? 9.401 -10.189 -1.393 1.00 96.50 84 LEU A O 1
ATOM 650 N N . ASP A 1 85 ? 7.759 -8.874 -0.607 1.00 97.38 85 ASP A N 1
ATOM 651 C CA . ASP A 1 85 ? 7.529 -9.598 0.645 1.00 97.38 85 ASP A CA 1
ATOM 652 C C . ASP A 1 85 ? 6.018 -9.693 0.946 1.00 97.38 85 ASP A C 1
ATOM 654 O O . ASP A 1 85 ? 5.490 -8.995 1.820 1.00 97.38 85 ASP A O 1
ATOM 658 N N . PRO A 1 86 ? 5.277 -10.526 0.190 1.00 97.50 86 PRO A N 1
ATOM 659 C CA . PRO A 1 86 ? 3.834 -10.664 0.370 1.00 97.50 86 PRO A CA 1
ATOM 660 C C . PRO A 1 86 ? 3.443 -11.229 1.744 1.00 97.50 86 PRO A C 1
ATOM 662 O O . PRO A 1 86 ? 2.364 -10.905 2.242 1.00 97.50 86 PRO A O 1
ATOM 665 N N . LYS A 1 87 ? 4.321 -12.009 2.390 1.00 98.06 87 LYS A N 1
ATOM 666 C CA . LYS A 1 87 ? 4.102 -12.534 3.748 1.00 98.06 87 LYS A CA 1
ATOM 667 C C . LYS A 1 87 ? 4.035 -11.408 4.765 1.00 98.06 87 LYS A C 1
ATOM 669 O O . LYS A 1 87 ? 3.055 -11.305 5.501 1.00 98.06 87 LYS A O 1
ATOM 674 N N . PHE A 1 88 ? 5.013 -10.503 4.734 1.00 98.25 88 PHE A N 1
ATOM 675 C CA . PHE A 1 88 ? 4.969 -9.309 5.571 1.00 98.25 88 PHE A CA 1
ATOM 676 C C . PHE A 1 88 ? 3.712 -8.473 5.296 1.00 98.25 88 PHE A C 1
ATOM 678 O O . PHE A 1 88 ? 3.096 -7.962 6.229 1.00 98.25 88 PHE A O 1
ATOM 685 N N . VAL A 1 89 ? 3.299 -8.328 4.031 1.00 98.44 89 VAL A N 1
ATOM 686 C CA . VAL A 1 89 ? 2.067 -7.593 3.697 1.00 98.44 89 VAL A CA 1
ATOM 687 C C . VAL A 1 89 ? 0.837 -8.264 4.311 1.00 98.44 89 VAL A C 1
ATOM 689 O O . VAL A 1 89 ? -0.007 -7.560 4.863 1.00 98.44 89 VAL A O 1
ATOM 692 N N . ALA A 1 90 ? 0.737 -9.593 4.280 1.00 98.50 90 ALA A N 1
ATOM 693 C CA . ALA A 1 90 ? -0.354 -10.313 4.932 1.00 98.50 90 ALA A CA 1
ATOM 694 C C . ALA A 1 90 ? -0.380 -10.065 6.453 1.00 98.50 90 ALA A C 1
ATOM 696 O O . ALA A 1 90 ? -1.424 -9.700 6.999 1.00 98.50 90 ALA A O 1
ATOM 697 N N . GLU A 1 91 ? 0.770 -10.178 7.125 1.00 98.62 91 GLU A N 1
ATOM 698 C CA . GLU A 1 91 ? 0.908 -9.892 8.561 1.00 98.62 91 GLU A CA 1
ATOM 699 C C . GLU A 1 91 ? 0.530 -8.442 8.890 1.00 98.62 91 GLU A C 1
ATOM 701 O O . GLU A 1 91 ? -0.254 -8.179 9.806 1.00 98.62 91 GLU A O 1
ATOM 706 N N . ALA A 1 92 ? 1.036 -7.493 8.101 1.00 98.56 92 ALA A N 1
ATOM 707 C CA . ALA A 1 92 ? 0.732 -6.076 8.222 1.00 98.56 92 ALA A CA 1
ATOM 708 C C . ALA A 1 92 ? -0.770 -5.812 8.102 1.00 98.56 92 ALA A C 1
ATOM 710 O O . ALA A 1 92 ? -1.334 -5.099 8.932 1.00 98.56 92 ALA A O 1
ATOM 711 N N . MET A 1 93 ? -1.431 -6.404 7.108 1.00 98.56 93 MET A N 1
ATOM 712 C CA . MET A 1 93 ? -2.866 -6.228 6.902 1.00 98.56 93 MET A CA 1
ATOM 713 C C . MET A 1 93 ? -3.704 -6.862 8.012 1.00 98.56 93 MET A C 1
ATOM 715 O O . MET A 1 93 ? -4.700 -6.267 8.421 1.00 98.56 93 MET A O 1
ATOM 719 N N . SER A 1 94 ? -3.290 -8.009 8.552 1.00 98.56 94 SER A N 1
ATOM 720 C CA . SER A 1 94 ? -3.932 -8.619 9.724 1.00 98.56 94 SER A CA 1
ATOM 721 C C . SER A 1 94 ? -3.818 -7.726 10.962 1.00 98.56 94 SER A C 1
ATOM 723 O O . SER A 1 94 ? -4.802 -7.513 11.669 1.00 98.56 94 SER A O 1
ATOM 725 N N . VAL A 1 95 ? -2.647 -7.124 11.187 1.00 98.38 95 VAL A N 1
ATOM 726 C CA . VAL A 1 95 ? -2.428 -6.170 12.283 1.00 98.38 95 VAL A CA 1
ATOM 727 C C . VAL A 1 95 ? -3.249 -4.892 12.099 1.00 98.38 95 VAL A C 1
ATOM 729 O O . VAL A 1 95 ? -3.834 -4.401 13.064 1.00 98.38 95 VAL A O 1
ATOM 732 N N . ILE A 1 96 ? -3.322 -4.350 10.882 1.00 98.25 96 ILE A N 1
ATOM 733 C CA . ILE A 1 96 ? -4.144 -3.170 10.577 1.00 98.25 96 ILE A CA 1
ATOM 734 C C . ILE A 1 96 ? -5.620 -3.487 10.831 1.00 98.25 96 ILE A C 1
ATOM 736 O O . ILE A 1 96 ? -6.271 -2.766 11.584 1.00 98.25 96 ILE A O 1
ATOM 740 N N . ALA A 1 97 ? -6.128 -4.592 10.278 1.00 98.25 97 ALA A N 1
ATOM 741 C CA . ALA A 1 97 ? -7.518 -5.014 10.441 1.00 98.25 97 ALA A CA 1
ATOM 742 C C . ALA A 1 97 ? -7.899 -5.239 11.910 1.00 98.25 97 ALA A C 1
ATOM 744 O O . ALA A 1 97 ? -8.990 -4.867 12.320 1.00 98.25 97 ALA A O 1
ATOM 745 N N . ALA A 1 98 ? -6.992 -5.773 12.732 1.00 98.19 98 ALA A N 1
ATOM 746 C CA . ALA A 1 98 ? -7.234 -5.961 14.163 1.00 98.19 98 ALA A CA 1
ATOM 747 C C . ALA A 1 98 ? -7.365 -4.643 14.958 1.00 98.19 98 ALA A C 1
ATOM 749 O O . ALA A 1 98 ? -7.765 -4.671 16.120 1.00 98.19 98 ALA A O 1
ATOM 750 N N . ASN A 1 99 ? -7.007 -3.496 14.370 1.00 97.88 99 ASN A N 1
ATOM 751 C CA . ASN A 1 99 ? -6.975 -2.189 15.038 1.00 97.88 99 ASN A CA 1
ATOM 752 C C . ASN A 1 99 ? -7.967 -1.168 14.455 1.00 97.88 99 ASN A C 1
ATOM 754 O O . ASN A 1 99 ? -7.915 0.014 14.807 1.00 97.88 99 ASN A O 1
ATOM 758 N N . THR A 1 100 ? -8.871 -1.607 13.581 1.00 96.50 100 THR A N 1
ATOM 759 C CA . THR A 1 100 ? -9.931 -0.781 12.999 1.00 96.50 100 THR A CA 1
ATOM 760 C C . THR A 1 100 ? -11.206 -1.596 12.800 1.00 96.50 100 THR A C 1
ATOM 762 O O . THR A 1 100 ? -11.156 -2.814 12.688 1.00 96.50 100 THR A O 1
ATOM 765 N N . ASN A 1 101 ? -12.352 -0.920 12.736 1.00 95.94 101 ASN A N 1
ATOM 766 C CA . ASN A 1 101 ? -13.642 -1.549 12.434 1.00 95.94 101 ASN A CA 1
ATOM 767 C C . ASN A 1 101 ? -14.088 -1.322 10.981 1.00 95.94 101 ASN A C 1
ATOM 769 O O . ASN A 1 101 ? -15.149 -1.804 10.590 1.00 95.94 101 ASN A O 1
ATOM 773 N N . VAL A 1 102 ? -13.313 -0.571 10.192 1.00 95.50 102 VAL A N 1
ATOM 774 C CA . VAL A 1 102 ? -13.621 -0.325 8.777 1.00 95.50 102 VAL A CA 1
ATOM 775 C C . VAL A 1 102 ? -12.875 -1.295 7.859 1.00 95.50 102 VAL A C 1
ATOM 777 O O . VAL A 1 102 ? -11.870 -1.878 8.277 1.00 95.50 102 VAL A O 1
ATOM 780 N N . PRO A 1 103 ? -13.334 -1.491 6.608 1.00 96.12 103 PRO A N 1
ATOM 781 C CA . PRO A 1 103 ? -12.645 -2.344 5.650 1.00 96.12 103 PRO A CA 1
ATOM 782 C C . PRO A 1 103 ? -11.179 -1.951 5.442 1.00 96.12 103 PRO A C 1
ATOM 784 O O . PRO A 1 103 ? -10.787 -0.788 5.583 1.00 96.12 103 PRO A O 1
ATOM 787 N N . VAL A 1 104 ? -10.372 -2.945 5.065 1.00 96.31 104 VAL A N 1
ATOM 788 C CA . VAL A 1 104 ? -8.950 -2.766 4.772 1.00 96.31 104 VAL A CA 1
ATOM 789 C C . VAL A 1 104 ? -8.617 -3.170 3.339 1.00 96.31 104 VAL A C 1
ATOM 791 O O . VAL A 1 104 ? -9.185 -4.123 2.794 1.00 96.31 104 VAL A O 1
ATOM 794 N N . SER A 1 105 ? -7.679 -2.455 2.723 1.00 96.25 105 SER A N 1
ATOM 795 C CA . SER A 1 105 ? -7.277 -2.683 1.332 1.00 96.25 105 SER A CA 1
ATOM 796 C C . SER A 1 105 ? -5.775 -2.491 1.110 1.00 96.25 105 SER A C 1
ATOM 798 O O . SER A 1 105 ? -5.076 -1.868 1.910 1.00 96.25 105 SER A O 1
ATOM 800 N N . VAL A 1 106 ? -5.260 -3.005 -0.007 1.00 96.75 106 VAL A N 1
ATOM 801 C CA . VAL A 1 106 ? -3.859 -2.818 -0.422 1.00 96.75 106 VAL A CA 1
ATOM 802 C C . VAL A 1 106 ? -3.812 -2.052 -1.735 1.00 96.75 106 VAL A C 1
ATOM 804 O O . VAL A 1 106 ? -4.498 -2.407 -2.690 1.00 96.75 106 VAL A O 1
ATOM 807 N N . LYS A 1 107 ? -2.976 -1.011 -1.823 1.00 95.31 107 LYS A N 1
ATOM 808 C CA . LYS A 1 107 ? -2.674 -0.340 -3.095 1.00 95.31 107 LYS A CA 1
ATOM 809 C C . LYS A 1 107 ? -1.275 -0.703 -3.576 1.00 95.31 107 LYS A C 1
ATOM 811 O O . LYS A 1 107 ? -0.291 -0.289 -2.966 1.00 95.31 107 LYS A O 1
ATOM 816 N N . CYS A 1 108 ? -1.175 -1.382 -4.712 1.00 95.25 108 CYS A N 1
ATOM 817 C CA . CYS A 1 108 ? 0.085 -1.847 -5.290 1.00 9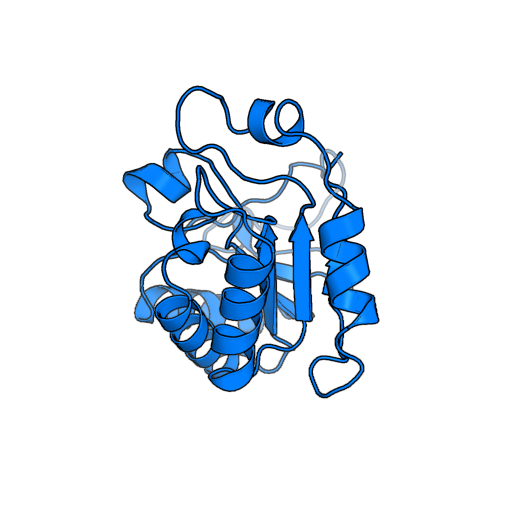5.25 108 CYS A CA 1
ATOM 818 C C . CYS A 1 108 ? 0.245 -1.440 -6.769 1.00 95.25 108 CYS A C 1
ATOM 820 O O . CYS A 1 108 ? -0.489 -0.599 -7.307 1.00 95.25 108 CYS A O 1
ATOM 822 N N . ARG A 1 109 ? 1.280 -1.982 -7.411 1.00 95.50 109 ARG A N 1
ATOM 823 C CA . ARG A 1 109 ? 1.552 -1.888 -8.851 1.00 95.50 109 ARG A CA 1
ATOM 824 C C . ARG A 1 109 ? 1.433 -3.277 -9.478 1.00 95.50 109 ARG A C 1
ATOM 826 O O . ARG A 1 109 ? 1.182 -4.247 -8.782 1.00 95.50 109 ARG A O 1
ATOM 833 N N . ILE A 1 110 ? 1.622 -3.367 -10.790 1.00 94.88 110 ILE A N 1
ATOM 834 C CA . ILE A 1 110 ? 1.691 -4.658 -11.498 1.00 94.88 110 ILE A CA 1
ATOM 835 C C . ILE A 1 110 ? 3.043 -5.379 -11.355 1.00 94.88 110 ILE A C 1
ATOM 837 O O . ILE A 1 110 ? 3.193 -6.464 -11.894 1.00 94.88 110 ILE A O 1
ATOM 841 N N . GLY A 1 111 ? 4.033 -4.771 -10.693 1.00 95.62 111 GLY A N 1
ATOM 842 C CA . GLY A 1 111 ? 5.364 -5.354 -10.512 1.00 95.62 111 GLY A CA 1
ATOM 843 C C . GLY A 1 111 ? 6.426 -4.336 -10.096 1.00 95.62 111 GLY A C 1
ATOM 844 O O . GLY A 1 111 ? 6.165 -3.122 -10.080 1.00 95.62 111 GLY A O 1
ATOM 845 N N . VAL A 1 112 ? 7.623 -4.829 -9.782 1.00 96.44 112 VAL A N 1
ATOM 846 C CA . VAL A 1 112 ? 8.787 -4.057 -9.309 1.00 96.44 112 VAL A CA 1
ATOM 847 C C . VAL A 1 112 ? 10.041 -4.529 -10.021 1.00 96.44 112 VAL A C 1
ATOM 849 O O . VAL A 1 112 ? 10.372 -5.702 -9.920 1.00 96.44 112 VAL A O 1
ATOM 852 N N . ASP A 1 113 ? 10.754 -3.617 -10.687 1.00 95.00 113 ASP A N 1
ATOM 853 C CA . ASP A 1 113 ? 11.955 -3.943 -11.465 1.00 95.00 113 ASP A CA 1
ATOM 854 C C . ASP A 1 113 ? 11.695 -5.204 -12.308 1.00 95.00 113 ASP A C 1
ATOM 856 O O . ASP A 1 113 ? 10.675 -5.240 -12.985 1.00 95.00 113 ASP A O 1
ATOM 860 N N . ASP A 1 114 ? 12.522 -6.243 -12.264 1.00 94.56 114 ASP A N 1
ATOM 861 C CA . ASP A 1 114 ? 12.322 -7.450 -13.084 1.00 94.56 114 ASP A CA 1
ATOM 862 C C . ASP A 1 114 ? 11.299 -8.456 -12.511 1.00 94.56 114 ASP A C 1
ATOM 864 O O . ASP A 1 114 ? 10.993 -9.457 -13.152 1.00 94.56 114 ASP A O 1
ATOM 868 N N . HIS A 1 115 ? 10.719 -8.167 -11.342 1.00 94.88 115 HIS A N 1
ATOM 869 C CA . HIS A 1 115 ? 9.630 -8.923 -10.716 1.00 94.88 115 HIS A CA 1
ATOM 870 C C . HIS A 1 115 ? 8.270 -8.341 -11.155 1.00 94.88 115 HIS A C 1
ATOM 872 O O . HIS A 1 115 ? 7.569 -7.671 -10.383 1.00 94.88 115 HIS A O 1
ATOM 878 N N . ASP A 1 116 ? 7.949 -8.468 -12.448 1.00 94.81 116 ASP A N 1
ATOM 879 C CA . ASP A 1 116 ? 6.732 -7.917 -13.072 1.00 94.81 116 ASP A CA 1
ATOM 880 C C . ASP A 1 116 ? 5.961 -8.890 -13.977 1.00 94.81 116 ASP A C 1
ATOM 882 O O . ASP A 1 116 ? 5.206 -8.463 -14.863 1.00 94.81 116 ASP A O 1
ATOM 886 N N . SER A 1 117 ? 6.130 -10.195 -13.768 1.00 94.56 117 SER A N 1
ATOM 887 C CA . SER A 1 117 ? 5.329 -11.209 -14.453 1.00 94.56 117 SER A CA 1
ATOM 888 C C . SER A 1 117 ? 3.895 -11.274 -13.910 1.00 94.56 117 SER A C 1
ATOM 890 O O . SER A 1 117 ? 3.592 -10.885 -12.781 1.00 94.56 117 SER A O 1
ATOM 892 N N . TYR A 1 118 ? 2.981 -11.800 -14.730 1.00 91.44 118 TYR A N 1
ATOM 893 C CA . TYR A 1 118 ? 1.586 -12.000 -14.326 1.00 91.44 118 TYR A CA 1
ATOM 894 C C . TYR A 1 118 ? 1.457 -12.949 -13.127 1.00 91.44 118 TYR A C 1
ATOM 896 O O . TYR A 1 118 ? 0.662 -12.685 -12.227 1.00 91.44 118 TYR A O 1
ATOM 904 N N . ASN A 1 119 ? 2.252 -14.023 -13.104 1.00 92.62 119 ASN A N 1
ATOM 905 C CA . ASN A 1 119 ? 2.216 -15.018 -12.035 1.00 92.62 119 ASN A CA 1
ATOM 906 C C . ASN A 1 119 ? 2.686 -14.419 -10.710 1.00 92.62 119 ASN A C 1
ATOM 908 O O . ASN A 1 119 ? 1.994 -14.575 -9.717 1.00 92.62 119 ASN A O 1
ATOM 912 N N . GLU A 1 120 ? 3.768 -13.635 -10.710 1.00 95.12 120 GLU A N 1
ATOM 913 C CA . GLU A 1 120 ? 4.253 -12.957 -9.497 1.00 95.12 120 GLU A CA 1
ATOM 914 C C . GLU A 1 120 ? 3.197 -12.008 -8.907 1.00 95.12 120 GLU A C 1
ATOM 916 O O . GLU A 1 120 ? 3.001 -11.953 -7.693 1.00 95.12 120 GLU A O 1
ATOM 921 N N . LEU A 1 121 ? 2.452 -11.294 -9.759 1.00 94.19 121 LEU A N 1
ATOM 922 C CA . LEU A 1 121 ? 1.334 -10.466 -9.306 1.00 94.19 121 LEU A CA 1
ATOM 923 C C . LEU A 1 121 ? 0.178 -11.307 -8.736 1.00 94.19 121 LEU A C 1
ATOM 925 O O . LEU A 1 121 ? -0.426 -10.910 -7.737 1.00 94.19 121 LEU A O 1
ATOM 929 N N . CYS A 1 122 ? -0.141 -12.447 -9.356 1.00 92.31 122 CYS A N 1
ATOM 930 C CA . CYS A 1 122 ? -1.160 -13.369 -8.850 1.00 92.31 122 CYS A CA 1
ATOM 931 C C . CYS A 1 122 ? -0.758 -13.957 -7.495 1.00 92.31 122 CYS A C 1
ATOM 933 O O . CYS A 1 122 ? -1.573 -13.942 -6.575 1.00 92.31 122 CYS A O 1
ATOM 935 N N . ASP A 1 123 ? 0.491 -14.396 -7.361 1.00 93.94 123 ASP A N 1
ATOM 936 C CA . ASP A 1 123 ? 1.049 -14.959 -6.133 1.00 93.94 123 ASP A CA 1
ATOM 937 C C . ASP A 1 123 ? 1.030 -13.922 -5.006 1.00 93.94 123 ASP A C 1
ATOM 939 O O . ASP A 1 123 ? 0.577 -14.221 -3.902 1.00 93.94 123 ASP A O 1
ATOM 943 N N . PHE A 1 124 ? 1.407 -12.668 -5.294 1.00 96.12 124 PHE A N 1
ATOM 944 C CA . PHE A 1 124 ? 1.298 -11.562 -4.338 1.00 96.12 124 PHE A CA 1
ATOM 945 C C . PHE A 1 124 ? -0.142 -11.377 -3.830 1.00 96.12 124 PHE A C 1
ATOM 947 O O . PHE A 1 124 ? -0.372 -11.289 -2.623 1.00 96.12 124 PHE A O 1
ATOM 954 N N . ILE A 1 125 ? -1.126 -11.319 -4.734 1.00 94.69 125 ILE A N 1
ATOM 955 C CA . ILE A 1 125 ? -2.541 -11.136 -4.364 1.00 94.69 125 ILE A CA 1
ATOM 956 C C . ILE A 1 125 ? -3.056 -12.347 -3.577 1.00 94.69 125 ILE A C 1
ATOM 958 O O . ILE A 1 125 ? -3.755 -12.181 -2.572 1.00 94.69 125 ILE A O 1
ATOM 962 N N . TYR A 1 126 ? -2.723 -13.558 -4.019 1.00 94.25 126 TYR A N 1
ATOM 963 C CA . TYR A 1 126 ? -3.149 -14.803 -3.389 1.00 94.25 126 TYR A CA 1
ATOM 964 C C . TYR A 1 126 ? -2.592 -14.939 -1.969 1.00 94.25 126 TYR A C 1
ATOM 966 O O . TYR A 1 126 ? -3.357 -15.167 -1.031 1.00 94.25 126 TYR A O 1
ATOM 974 N N . GLU A 1 127 ? -1.290 -14.731 -1.780 1.00 96.19 127 GLU A N 1
ATOM 975 C CA . GLU A 1 127 ? -0.633 -14.821 -0.473 1.00 96.19 127 GLU A CA 1
ATOM 976 C C . GLU A 1 127 ? -1.253 -13.821 0.518 1.00 96.19 127 GLU A C 1
ATOM 978 O O . GLU A 1 127 ? -1.672 -14.195 1.615 1.00 96.19 127 GLU A O 1
ATOM 983 N N . VAL A 1 128 ? -1.426 -12.559 0.103 1.00 97.06 128 VAL A N 1
ATOM 984 C CA . VAL A 1 128 ? -2.007 -11.514 0.962 1.00 97.06 128 VAL A CA 1
ATOM 985 C C . VAL A 1 128 ? -3.475 -11.792 1.290 1.00 97.06 128 VAL A C 1
ATOM 987 O O . VAL A 1 128 ? -3.896 -11.611 2.434 1.00 97.06 128 VAL A O 1
ATOM 990 N N . SER A 1 129 ? -4.279 -12.213 0.313 1.00 95.06 129 SER A N 1
ATOM 991 C CA . SER A 1 129 ? -5.718 -12.446 0.517 1.00 95.06 129 SER A CA 1
ATOM 992 C C . SER A 1 129 ? -6.024 -13.735 1.286 1.00 95.06 129 SER A C 1
ATOM 994 O O . SER A 1 129 ? -6.996 -13.770 2.042 1.00 95.06 129 SER A O 1
ATOM 996 N N . SER A 1 130 ? -5.200 -14.775 1.147 1.00 94.88 130 SER A N 1
ATOM 997 C CA . SER A 1 130 ? -5.381 -16.046 1.861 1.00 94.88 130 SER A CA 1
ATOM 998 C C . SER A 1 130 ? -4.986 -15.966 3.338 1.00 94.88 130 SER A C 1
ATOM 1000 O O . SER A 1 130 ? -5.590 -16.649 4.163 1.00 94.88 130 SER A O 1
ATOM 1002 N N . GLN A 1 131 ? -4.028 -15.100 3.689 1.00 96.69 131 GLN A N 1
ATOM 1003 C CA . GLN A 1 131 ? -3.469 -14.996 5.045 1.00 96.69 131 GLN A CA 1
ATOM 1004 C C . GLN A 1 131 ? -3.874 -13.724 5.804 1.00 96.69 131 GLN A C 1
ATOM 1006 O O . GLN A 1 131 ? -3.449 -13.513 6.940 1.00 96.69 131 GLN A O 1
ATOM 1011 N N . SER A 1 132 ? -4.708 -12.867 5.208 1.00 97.44 132 SER A N 1
ATOM 1012 C CA . SER A 1 132 ? -5.240 -11.674 5.874 1.00 97.44 132 SER A CA 1
ATOM 1013 C C . SER A 1 132 ? -6.717 -11.436 5.541 1.00 97.44 132 SER A C 1
ATOM 1015 O O . SER A 1 132 ? -7.239 -12.027 4.593 1.00 97.44 132 SER A O 1
ATOM 1017 N N . PRO A 1 133 ? -7.411 -10.530 6.256 1.00 96.06 133 PRO A N 1
ATOM 1018 C CA . PRO A 1 133 ? -8.771 -10.102 5.907 1.00 96.06 133 PRO A CA 1
ATOM 1019 C C . PRO A 1 133 ? -8.884 -9.279 4.609 1.00 96.06 133 PRO A C 1
ATOM 1021 O O . PRO A 1 133 ? -9.987 -8.913 4.207 1.00 96.06 133 PRO A O 1
ATOM 1024 N N . THR A 1 134 ? -7.772 -8.964 3.939 1.00 95.12 134 THR A N 1
ATOM 1025 C CA . THR A 1 134 ? -7.755 -8.094 2.752 1.00 95.12 134 THR A CA 1
ATOM 1026 C C . THR A 1 134 ? -8.480 -8.731 1.575 1.00 95.12 134 THR A C 1
ATOM 1028 O O . THR A 1 134 ? -8.101 -9.807 1.109 1.00 95.12 134 THR A O 1
ATOM 1031 N N . ARG A 1 135 ? -9.503 -8.055 1.047 1.00 91.25 135 ARG A N 1
ATOM 1032 C CA . ARG A 1 135 ? -10.218 -8.490 -0.169 1.00 91.25 135 ARG A CA 1
ATOM 1033 C C . ARG A 1 135 ? -10.175 -7.465 -1.300 1.00 91.25 135 ARG A C 1
ATOM 1035 O O . ARG A 1 135 ? -10.284 -7.859 -2.454 1.00 91.25 135 ARG A O 1
ATOM 1042 N N . HIS A 1 136 ? -9.937 -6.193 -0.976 1.00 90.94 136 HIS A N 1
ATOM 1043 C CA . HIS A 1 136 ? -9.871 -5.095 -1.937 1.00 90.94 136 HIS A CA 1
ATOM 1044 C C . HIS A 1 136 ? -8.411 -4.769 -2.282 1.00 90.94 136 HIS A C 1
ATOM 1046 O O . HIS A 1 136 ? -7.614 -4.416 -1.407 1.00 90.94 136 HIS A O 1
ATOM 1052 N N . PHE A 1 137 ? -8.070 -4.848 -3.569 1.00 92.50 137 PHE A N 1
ATOM 1053 C CA . PHE A 1 137 ? -6.763 -4.455 -4.098 1.00 92.50 137 PHE A CA 1
ATOM 1054 C C . PHE A 1 137 ? -6.912 -3.322 -5.112 1.00 92.50 137 PHE A C 1
ATOM 1056 O O . PHE A 1 137 ? -7.757 -3.354 -6.001 1.00 92.50 137 PHE A O 1
ATOM 1063 N N . ILE A 1 138 ? -6.057 -2.313 -5.010 1.00 90.50 138 ILE A N 1
ATOM 1064 C CA . ILE A 1 138 ? -6.024 -1.175 -5.925 1.00 90.50 138 ILE A CA 1
ATOM 1065 C C . ILE A 1 138 ? -4.709 -1.237 -6.693 1.00 90.50 138 ILE A C 1
ATOM 1067 O O . ILE A 1 138 ? -3.642 -0.968 -6.138 1.00 90.50 138 ILE A O 1
ATOM 1071 N N . ILE A 1 139 ? -4.767 -1.576 -7.977 1.00 91.75 139 ILE A N 1
ATOM 1072 C CA . ILE A 1 139 ? -3.569 -1.846 -8.778 1.00 91.75 139 ILE A CA 1
ATOM 1073 C C . ILE A 1 139 ? -3.336 -0.694 -9.748 1.00 91.75 139 ILE A C 1
ATOM 1075 O O . ILE A 1 139 ? -4.204 -0.316 -10.535 1.00 91.75 139 ILE A O 1
ATOM 1079 N N . HIS A 1 140 ? -2.136 -0.126 -9.703 1.00 90.75 140 HIS A N 1
ATOM 1080 C CA . HIS A 1 140 ? -1.662 0.784 -10.737 1.00 90.75 140 HIS A CA 1
ATOM 1081 C C . HIS A 1 140 ? -1.035 -0.022 -11.885 1.00 90.75 140 HIS A C 1
ATOM 1083 O O . HIS A 1 140 ? -0.048 -0.727 -11.673 1.00 90.75 140 HIS A O 1
ATOM 1089 N N . SER A 1 141 ? -1.563 0.116 -13.108 1.00 92.62 141 SER A N 1
ATOM 1090 C CA . SER A 1 141 ? -1.160 -0.662 -14.303 1.00 92.62 141 SER A CA 1
ATOM 1091 C C . SER A 1 141 ? 0.240 -0.379 -14.854 1.00 92.62 141 SER A C 1
ATOM 1093 O O . SER A 1 141 ? 0.522 -0.711 -16.002 1.00 92.62 141 SER A O 1
ATOM 1095 N N . ARG A 1 142 ? 1.128 0.236 -14.076 1.00 94.19 142 ARG A N 1
ATOM 1096 C CA . ARG A 1 142 ? 2.551 0.353 -14.412 1.00 94.19 142 ARG A CA 1
ATOM 1097 C C . ARG A 1 142 ? 3.374 -0.305 -13.326 1.00 94.19 142 ARG A C 1
ATOM 1099 O O . ARG A 1 142 ? 3.093 -0.080 -12.144 1.00 94.19 142 ARG A O 1
ATOM 1106 N N . LYS A 1 143 ? 4.422 -1.027 -13.721 1.00 95.31 143 LYS A N 1
ATOM 1107 C CA . LYS A 1 143 ? 5.473 -1.474 -12.799 1.00 95.31 143 LYS A CA 1
ATOM 1108 C C . LYS A 1 143 ? 6.143 -0.267 -12.137 1.00 95.31 143 LYS A C 1
ATOM 1110 O O . LYS A 1 143 ? 5.981 0.872 -12.590 1.00 95.31 143 LYS A O 1
ATOM 1115 N N . ALA A 1 144 ? 6.843 -0.484 -11.034 1.00 95.88 144 ALA A N 1
ATOM 1116 C CA . ALA A 1 144 ? 7.826 0.482 -10.559 1.00 95.88 144 ALA A CA 1
ATOM 1117 C C . ALA A 1 144 ? 9.207 0.106 -11.072 1.00 95.88 144 ALA A C 1
ATOM 1119 O O . ALA A 1 144 ? 9.534 -1.073 -11.128 1.00 95.88 144 ALA A O 1
ATOM 1120 N N . LEU A 1 145 ? 10.010 1.121 -11.359 1.00 94.69 145 LEU A N 1
ATOM 1121 C CA . LEU A 1 145 ? 11.457 1.000 -11.450 1.00 94.69 145 LEU A CA 1
ATOM 1122 C C . LEU A 1 145 ? 12.042 1.726 -10.239 1.00 94.69 145 LEU A C 1
ATOM 1124 O O . LEU A 1 145 ? 11.773 2.919 -10.052 1.00 94.69 145 LEU A O 1
ATOM 1128 N N . LEU A 1 146 ? 12.773 1.011 -9.385 1.00 90.44 146 LEU A N 1
ATOM 1129 C CA . LEU A 1 146 ? 13.364 1.584 -8.169 1.00 90.44 146 LEU A CA 1
ATOM 1130 C C . LEU A 1 146 ? 14.624 2.395 -8.466 1.00 90.44 146 LEU A C 1
ATOM 1132 O O . LEU A 1 146 ? 14.952 3.316 -7.717 1.00 90.44 146 LEU A O 1
ATOM 1136 N N . ASN A 1 147 ? 15.299 2.075 -9.568 1.00 86.50 147 ASN A N 1
ATOM 1137 C CA . ASN A 1 147 ? 16.544 2.704 -9.980 1.00 86.50 147 ASN A CA 1
ATOM 1138 C C . ASN A 1 147 ? 16.388 3.418 -11.327 1.00 86.50 147 ASN A C 1
ATOM 1140 O O . ASN A 1 147 ? 15.585 3.034 -12.175 1.00 86.50 147 ASN A O 1
ATOM 1144 N N . GLY A 1 148 ? 17.184 4.468 -11.522 1.00 85.56 148 GLY A N 1
ATOM 1145 C CA . GLY A 1 148 ? 17.342 5.133 -12.816 1.00 85.56 148 GLY A CA 1
ATOM 1146 C C . GLY A 1 148 ? 16.282 6.176 -13.180 1.00 85.56 148 GLY A C 1
ATOM 1147 O O . GLY A 1 148 ? 16.501 6.904 -14.141 1.00 85.56 148 GLY A O 1
ATOM 1148 N N . ILE A 1 149 ? 15.175 6.304 -12.435 1.00 91.00 149 ILE A N 1
ATOM 1149 C CA . ILE A 1 149 ? 14.125 7.298 -12.726 1.00 91.00 149 ILE A CA 1
ATOM 1150 C C . ILE A 1 149 ? 13.469 7.878 -11.464 1.00 91.00 149 ILE A C 1
ATOM 1152 O O . ILE A 1 149 ? 13.437 7.254 -10.402 1.00 91.00 149 ILE A O 1
ATOM 1156 N N . SER A 1 150 ? 12.899 9.082 -11.576 1.00 90.56 150 SER A N 1
ATOM 1157 C CA . SER A 1 150 ? 12.204 9.728 -10.458 1.00 90.56 150 SER A CA 1
ATOM 1158 C C . SER A 1 150 ? 10.828 9.092 -10.169 1.00 90.56 150 SER A C 1
ATOM 1160 O O . SER A 1 150 ? 10.263 8.374 -11.002 1.00 90.56 150 SER A O 1
ATOM 1162 N N . PRO A 1 151 ? 10.200 9.376 -9.009 1.00 87.25 151 PRO A N 1
ATOM 1163 C CA . PRO A 1 151 ? 8.829 8.935 -8.735 1.00 87.25 151 PRO A CA 1
ATOM 1164 C C . PRO A 1 151 ? 7.788 9.522 -9.695 1.00 87.25 151 PRO A C 1
ATOM 1166 O O . PRO A 1 151 ? 6.768 8.884 -9.960 1.00 87.25 151 PRO A O 1
ATOM 1169 N N . ALA A 1 152 ? 8.037 10.730 -10.213 1.00 89.44 152 ALA A N 1
ATOM 1170 C CA . ALA A 1 152 ? 7.185 11.352 -11.220 1.00 89.44 152 ALA A CA 1
ATOM 1171 C C . ALA A 1 152 ? 7.316 10.628 -12.566 1.00 89.44 152 ALA A C 1
ATOM 1173 O O . ALA A 1 152 ? 6.305 10.307 -13.190 1.00 89.44 152 ALA A O 1
ATOM 1174 N N . ASP A 1 153 ? 8.541 10.283 -12.957 1.00 93.81 153 ASP A N 1
ATOM 1175 C CA . ASP A 1 153 ? 8.816 9.516 -14.173 1.00 93.81 153 ASP A CA 1
ATOM 1176 C C . ASP A 1 153 ? 8.268 8.092 -14.088 1.00 93.81 153 ASP A C 1
ATOM 1178 O O . ASP A 1 153 ? 7.739 7.567 -15.061 1.00 93.81 153 ASP A O 1
ATOM 1182 N N . ASN A 1 154 ? 8.253 7.492 -12.897 1.00 92.38 154 ASN A N 1
ATOM 1183 C CA . ASN A 1 154 ? 7.599 6.208 -12.624 1.00 92.38 154 ASN A CA 1
ATOM 1184 C C . ASN A 1 154 ? 6.081 6.201 -12.902 1.00 92.38 154 ASN A C 1
ATOM 1186 O O . ASN A 1 154 ? 5.455 5.135 -12.907 1.00 92.38 154 ASN A O 1
ATOM 1190 N N . ARG A 1 155 ? 5.453 7.372 -13.067 1.00 89.12 155 ARG A N 1
ATOM 1191 C CA . ARG A 1 155 ? 4.053 7.504 -13.504 1.00 89.12 155 ARG A CA 1
ATOM 1192 C C . ARG A 1 155 ? 3.914 7.701 -15.012 1.00 89.12 155 ARG A C 1
ATOM 1194 O O . ARG A 1 155 ? 2.794 7.667 -15.499 1.00 89.12 155 ARG A O 1
ATOM 1201 N N . LYS A 1 156 ? 5.008 7.898 -15.746 1.00 90.56 156 LYS A N 1
ATOM 1202 C CA . LYS A 1 156 ? 4.985 8.263 -17.170 1.00 90.56 156 LYS A CA 1
ATOM 1203 C C . LYS A 1 156 ? 5.743 7.273 -18.051 1.00 90.56 156 LYS A C 1
ATOM 1205 O O . LYS A 1 156 ? 5.204 6.868 -19.071 1.00 90.56 156 LYS A O 1
ATOM 1210 N N . ILE A 1 157 ? 6.948 6.878 -17.641 1.00 93.81 157 ILE A N 1
ATOM 1211 C CA . ILE A 1 157 ? 7.898 6.120 -18.462 1.00 93.81 157 ILE A CA 1
ATOM 1212 C C . ILE A 1 157 ? 7.509 4.641 -18.602 1.00 93.81 157 ILE A C 1
ATOM 1214 O O . ILE A 1 157 ? 7.404 4.189 -19.742 1.00 93.81 157 ILE A O 1
ATOM 1218 N N . PRO A 1 158 ? 7.263 3.858 -17.526 1.00 93.94 158 PRO A N 1
ATOM 1219 C CA . PRO A 1 158 ? 6.874 2.467 -17.720 1.00 93.94 158 PRO A CA 1
ATOM 1220 C C . PRO A 1 158 ? 5.505 2.388 -18.417 1.00 93.94 158 PRO A C 1
ATOM 1222 O O . PRO A 1 158 ? 4.583 3.125 -18.039 1.00 93.94 158 PRO A O 1
ATOM 1225 N N . PRO A 1 159 ? 5.340 1.509 -19.419 1.00 93.44 159 PRO A N 1
ATOM 1226 C CA . PRO A 1 159 ? 4.103 1.427 -20.178 1.00 93.44 159 PRO A CA 1
ATOM 1227 C C . PRO A 1 159 ? 2.946 0.949 -19.298 1.00 93.44 159 PRO A C 1
ATOM 1229 O O . PRO A 1 159 ? 3.121 0.156 -18.369 1.00 93.44 159 PRO A O 1
ATOM 1232 N N . LEU A 1 160 ? 1.744 1.427 -19.616 1.00 90.75 160 LEU A N 1
ATOM 1233 C CA . LEU A 1 160 ? 0.511 0.922 -19.023 1.00 90.75 160 LEU A CA 1
ATOM 1234 C C . LEU A 1 160 ? 0.209 -0.470 -19.584 1.00 90.75 160 LEU A C 1
ATOM 1236 O O . LEU A 1 160 ? 0.053 -0.629 -20.792 1.00 90.75 160 LEU A O 1
ATOM 1240 N N . LYS A 1 161 ? 0.077 -1.469 -18.710 1.00 90.06 161 LYS A N 1
ATOM 1241 C CA . LYS A 1 161 ? -0.330 -2.834 -19.070 1.00 90.06 161 LYS A CA 1
ATOM 1242 C C . LYS A 1 161 ? -1.738 -3.126 -18.536 1.00 90.06 161 LYS A C 1
ATOM 1244 O O . LYS A 1 161 ? -1.912 -3.951 -17.646 1.00 90.06 161 LYS A O 1
ATOM 1249 N N . TYR A 1 162 ? -2.761 -2.449 -19.063 1.00 84.44 162 TYR A N 1
ATOM 1250 C CA . TYR A 1 162 ? -4.153 -2.635 -18.613 1.00 84.44 162 TYR A CA 1
ATOM 1251 C C . TYR A 1 162 ? -4.652 -4.076 -18.754 1.00 84.44 162 TYR A C 1
ATOM 1253 O O . TYR A 1 162 ? -5.389 -4.553 -17.897 1.00 84.44 162 TYR A O 1
ATOM 1261 N N . ALA A 1 163 ? -4.195 -4.785 -19.791 1.00 83.31 163 ALA A N 1
ATOM 1262 C CA . ALA A 1 163 ? -4.534 -6.186 -20.015 1.00 83.31 163 ALA A CA 1
ATOM 1263 C C . ALA A 1 163 ? -4.196 -7.072 -18.804 1.00 83.31 163 ALA A C 1
ATOM 1265 O O . ALA A 1 163 ? -4.987 -7.936 -18.460 1.00 83.31 163 ALA A O 1
ATOM 1266 N N . VAL A 1 164 ? -3.085 -6.807 -18.103 1.00 81.94 164 VAL A N 1
ATOM 1267 C CA . VAL A 1 164 ? -2.697 -7.538 -16.882 1.00 81.94 164 VAL A CA 1
ATOM 1268 C C . VAL A 1 164 ? -3.764 -7.385 -15.795 1.00 81.94 164 VAL A C 1
ATOM 1270 O O . VAL A 1 164 ? -4.214 -8.374 -15.223 1.00 81.94 164 VAL A O 1
ATOM 1273 N N . CYS A 1 165 ? -4.216 -6.152 -15.544 1.00 75.56 165 CYS A N 1
ATOM 1274 C CA . CYS A 1 165 ? -5.267 -5.879 -14.562 1.00 75.56 165 CYS A CA 1
ATOM 1275 C C . CYS A 1 165 ? -6.620 -6.466 -14.990 1.00 75.56 165 CYS A C 1
ATOM 1277 O O . CYS A 1 165 ? -7.329 -7.026 -14.160 1.00 75.56 165 CYS A O 1
ATOM 1279 N N . ASN A 1 166 ? -6.964 -6.390 -16.277 1.00 73.75 166 ASN A N 1
ATOM 1280 C CA . ASN A 1 166 ? -8.211 -6.954 -16.796 1.00 73.75 166 ASN A CA 1
ATOM 1281 C C . ASN A 1 166 ? -8.228 -8.487 -16.690 1.00 73.75 166 ASN A C 1
ATOM 1283 O O . ASN A 1 166 ? -9.242 -9.056 -16.299 1.00 73.75 166 ASN A O 1
ATOM 1287 N N . SER A 1 167 ? -7.105 -9.157 -16.966 1.00 73.06 167 SER A N 1
ATOM 1288 C CA . SER A 1 167 ? -6.982 -10.611 -16.817 1.00 73.06 167 SER A CA 1
ATOM 1289 C C . SER A 1 167 ? -7.179 -11.069 -15.371 1.00 73.06 167 SER A C 1
ATOM 1291 O O . SER A 1 167 ? -7.783 -12.114 -15.155 1.00 73.06 167 SER A O 1
ATOM 1293 N N . LEU A 1 168 ? -6.731 -10.288 -14.377 1.00 71.50 168 LEU A N 1
ATOM 1294 C CA . LEU A 1 168 ? -7.006 -10.574 -12.960 1.00 71.50 168 LEU A CA 1
ATOM 1295 C C . LEU A 1 168 ? -8.505 -10.519 -12.640 1.00 71.50 168 LEU A C 1
ATOM 1297 O O . LEU A 1 168 ? -9.010 -11.392 -11.944 1.00 71.50 168 LEU A O 1
ATOM 1301 N N . ILE A 1 169 ? -9.216 -9.527 -13.183 1.00 60.75 169 ILE A N 1
ATOM 1302 C CA . ILE A 1 169 ? -10.668 -9.382 -12.992 1.00 60.75 169 ILE A CA 1
ATOM 1303 C C . ILE A 1 169 ? -11.422 -10.554 -13.644 1.00 60.75 169 ILE A C 1
ATOM 1305 O O . ILE A 1 169 ? -12.406 -11.033 -13.088 1.00 60.75 169 ILE A O 1
ATOM 1309 N N . ILE A 1 170 ? -10.957 -11.032 -14.804 1.00 52.59 170 ILE A N 1
ATOM 1310 C CA . ILE A 1 170 ? -11.629 -12.078 -15.594 1.00 52.59 170 ILE A CA 1
ATOM 1311 C C . ILE A 1 170 ? -11.360 -13.494 -15.052 1.00 52.59 170 ILE A C 1
ATOM 1313 O O . ILE A 1 170 ? -12.270 -14.319 -15.052 1.00 52.59 170 ILE A O 1
ATOM 1317 N N . GLN A 1 171 ? -10.142 -13.805 -14.592 1.00 52.66 171 GLN A N 1
ATOM 1318 C CA . GLN A 1 171 ? -9.795 -15.164 -14.141 1.00 52.66 171 GLN A CA 1
ATOM 1319 C C . GLN A 1 171 ? -10.286 -15.496 -12.722 1.00 52.66 171 GLN A C 1
ATOM 1321 O O . GLN A 1 171 ? -10.465 -16.668 -12.399 1.00 52.66 171 GLN A O 1
ATOM 1326 N N . GLN A 1 172 ? -10.555 -14.499 -11.874 1.00 51.94 172 GLN A N 1
ATOM 1327 C CA . GLN A 1 172 ? -10.903 -14.709 -10.461 1.00 51.94 172 GLN A CA 1
ATOM 1328 C C . GLN A 1 172 ? -12.412 -14.885 -10.199 1.00 51.94 172 GLN A C 1
ATOM 1330 O O . GLN A 1 172 ? -12.924 -14.504 -9.146 1.00 51.94 172 GLN A O 1
ATOM 1335 N N . GLY A 1 173 ? -13.116 -15.578 -11.104 1.00 43.91 173 GLY A N 1
ATOM 1336 C CA . GLY A 1 173 ? -14.465 -16.131 -10.878 1.00 43.91 173 GLY A CA 1
ATOM 1337 C C . GLY A 1 173 ? -14.549 -17.192 -9.762 1.00 43.91 173 GLY A C 1
ATOM 1338 O O . GLY A 1 173 ? -15.589 -17.818 -9.582 1.00 43.91 173 GLY A O 1
ATOM 1339 N N . PHE A 1 174 ? -13.469 -17.385 -8.999 1.00 36.00 174 PHE A N 1
ATOM 1340 C CA . PHE A 1 174 ? -13.399 -18.150 -7.761 1.00 36.00 174 PHE A CA 1
ATOM 1341 C C . PHE A 1 174 ? -12.694 -17.292 -6.684 1.00 36.00 174 PHE A 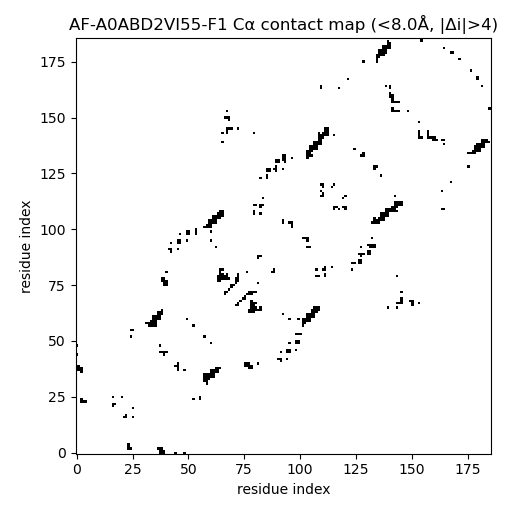C 1
ATOM 1343 O O . PHE A 1 174 ? -11.507 -16.997 -6.768 1.00 36.00 174 PHE A O 1
ATOM 1350 N N . MET A 1 175 ? -13.452 -16.893 -5.659 1.00 36.38 175 MET A N 1
ATOM 1351 C CA . MET A 1 175 ? -13.013 -16.464 -4.313 1.00 36.38 175 MET A CA 1
ATOM 1352 C C . MET A 1 175 ? -12.240 -15.145 -4.078 1.00 36.38 175 MET A C 1
ATOM 1354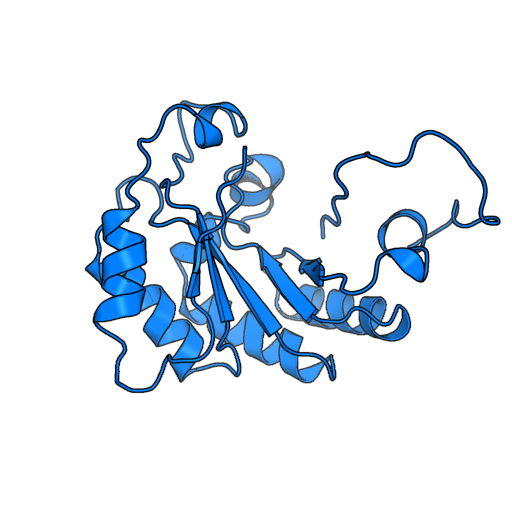 O O . MET A 1 175 ? -12.021 -14.811 -2.914 1.00 36.38 175 MET A O 1
ATOM 1358 N N . ILE A 1 176 ? -11.931 -14.319 -5.084 1.00 44.47 176 ILE A N 1
ATOM 1359 C CA . ILE A 1 176 ? -11.381 -12.951 -4.872 1.00 44.47 176 ILE A CA 1
ATOM 1360 C C . ILE A 1 176 ? -12.301 -11.913 -5.544 1.00 44.47 176 ILE A C 1
ATOM 1362 O O . ILE A 1 176 ? -11.898 -11.012 -6.270 1.00 44.47 176 ILE A O 1
ATOM 1366 N N . MET A 1 177 ? -13.611 -12.058 -5.341 1.00 33.50 177 MET A N 1
ATOM 1367 C CA . MET A 1 177 ? -14.610 -11.281 -6.085 1.00 33.50 177 MET A CA 1
ATOM 1368 C C . MET A 1 177 ? -14.974 -9.919 -5.482 1.00 33.50 177 MET A C 1
ATOM 1370 O O . MET A 1 177 ? -15.879 -9.270 -5.992 1.00 33.50 177 MET A O 1
ATOM 1374 N N . ASN A 1 178 ? -14.277 -9.425 -4.454 1.00 37.16 178 ASN A N 1
ATOM 1375 C CA . ASN A 1 178 ? -14.583 -8.104 -3.899 1.00 37.16 178 ASN A CA 1
ATOM 1376 C C . ASN A 1 178 ? -13.436 -7.108 -4.062 1.00 37.16 178 ASN A C 1
ATOM 1378 O O . ASN A 1 178 ? -12.810 -6.674 -3.102 1.00 37.16 178 ASN A O 1
ATOM 1382 N N . GLN A 1 179 ? -13.356 -6.648 -5.317 1.00 49.47 179 GLN A N 1
ATOM 1383 C CA . GLN A 1 179 ? -12.806 -5.376 -5.788 1.00 49.47 179 GLN A CA 1
ATOM 1384 C C . GLN A 1 179 ? -11.292 -5.400 -6.055 1.00 49.47 179 GLN A C 1
ATOM 1386 O O . GLN A 1 179 ? -10.492 -5.025 -5.213 1.00 49.47 179 GLN A O 1
ATOM 1391 N N . VAL A 1 180 ? -10.879 -5.760 -7.275 1.00 53.16 180 VAL A N 1
ATOM 1392 C CA . VAL A 1 180 ? -9.618 -5.250 -7.837 1.00 53.16 180 VAL A CA 1
ATOM 1393 C C . VAL A 1 180 ? -9.957 -3.979 -8.614 1.00 53.16 180 VAL A C 1
ATOM 1395 O O . VAL A 1 180 ? -10.555 -4.052 -9.685 1.00 53.16 180 VAL A O 1
ATOM 1398 N N . LYS A 1 181 ? -9.622 -2.801 -8.077 1.00 56.81 181 LYS A N 1
ATOM 1399 C CA . LYS A 1 181 ? -9.846 -1.518 -8.762 1.00 56.81 181 LYS A CA 1
ATOM 1400 C C . LYS A 1 181 ? -8.586 -1.071 -9.490 1.00 56.81 181 LYS A C 1
ATOM 1402 O O . LYS A 1 181 ? -7.510 -0.931 -8.908 1.00 56.81 181 LYS A O 1
ATOM 1407 N N . LEU A 1 182 ? -8.742 -0.787 -10.777 1.00 45.72 182 LEU A N 1
ATOM 1408 C CA . LEU A 1 182 ? -7.717 -0.139 -11.579 1.00 45.72 182 LEU A CA 1
ATOM 1409 C C . LEU A 1 182 ? -7.581 1.332 -11.158 1.00 45.72 182 LEU A C 1
ATOM 1411 O O . LEU A 1 182 ? -8.509 2.120 -11.326 1.00 45.72 182 LEU A O 1
ATOM 1415 N N . CYS A 1 183 ? -6.414 1.721 -10.642 1.00 46.41 183 CYS A N 1
ATOM 1416 C CA . CYS A 1 183 ? -6.107 3.123 -10.362 1.00 46.41 183 CYS A CA 1
ATOM 1417 C C . CYS A 1 183 ? -5.295 3.721 -11.514 1.00 46.41 183 CYS A C 1
ATOM 1419 O O . CYS A 1 183 ? -4.103 3.440 -11.664 1.00 46.41 183 CYS A O 1
ATOM 1421 N N . ILE A 1 184 ? -5.939 4.580 -12.307 1.00 34.53 184 ILE A N 1
ATOM 1422 C CA . ILE A 1 184 ? -5.271 5.462 -13.265 1.00 34.53 184 ILE A CA 1
ATOM 1423 C 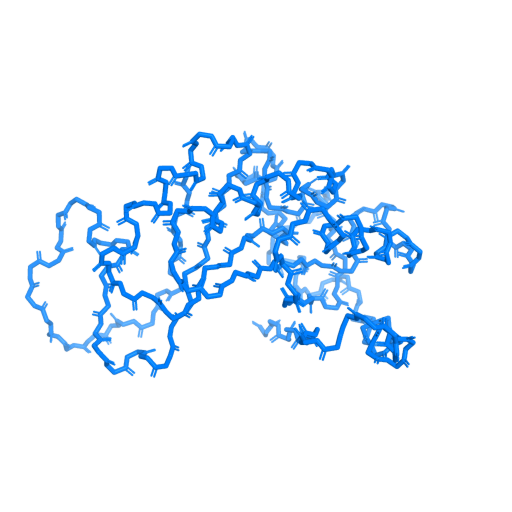C . ILE A 1 184 ? -4.844 6.705 -12.479 1.00 34.53 184 ILE A C 1
ATOM 1425 O O . ILE A 1 184 ? -5.618 7.638 -12.304 1.00 34.53 184 ILE A O 1
ATOM 1429 N N . SER A 1 185 ? -3.634 6.700 -11.920 1.00 34.00 185 SER A N 1
ATOM 1430 C CA . SER A 1 185 ? -3.044 7.949 -11.429 1.00 34.00 185 SER A CA 1
ATOM 1431 C C . SER A 1 185 ? -2.615 8.768 -12.651 1.00 34.00 185 SER A C 1
ATOM 1433 O O . SER A 1 185 ? -1.671 8.369 -13.338 1.00 34.00 185 SER A O 1
ATOM 1435 N N . ILE A 1 186 ? -3.355 9.844 -12.937 1.00 31.45 186 ILE A N 1
ATOM 1436 C CA . ILE A 1 186 ? -2.974 10.914 -13.876 1.00 31.45 186 ILE A CA 1
ATOM 1437 C C . ILE A 1 186 ? -1.843 11.742 -13.251 1.00 31.45 186 ILE A C 1
ATOM 1439 O O . ILE A 1 186 ? -1.885 11.941 -12.014 1.00 31.45 186 ILE A O 1
#

Mean predicted aligned error: 8.15 Å

Sequence (186 aa):
MALHRNDCCRNNCLPDWQFGKDRFLAYGPEQHPIVLQIGGNKLENLAKATQLATPYGYDEINLNCGCPSPKVAGHGCFGVRLMLDPKFVAEAMSVIAANTNVPVSVKCRIGVDDHDSYNELCDFIYEVSSQSPTRHFIIHSRKALLNGISPADNRKIPPLKYAVCNSLIIQQGFMIMNQVKLCISI

Foldseek 3Di:
DDQDDDDDDDDDDDDDLPDDCSVRAADDPVCPQAEGEDKAQDLVVLLVVLLVNQVNPHQEYEYACAQLACVCVPPRVIHVNCLVPLQSLLSSQQSNVVNHPHYYEYEHECEEDVGRDLVSSVCSQCSNVVRHVYLAYEYEQFYAYNPDDHSVVSLPPGDRPVVSLVVVQVPPPDDSPPYHHYDNDD